Protein AF-0000000084648853 (afdb_homodimer)

Organism: NCBI:txid1178482

Solvent-accessible surface area (backbone atoms only — not comparable to full-atom values): 10939 Å² total; per-residue (Å²): 99,34,37,35,43,36,40,34,33,32,41,75,93,42,38,67,58,49,52,50,53,50,50,67,48,37,66,63,53,54,65,36,80,42,42,74,42,67,34,53,18,35,53,26,91,60,41,94,46,91,86,44,68,55,63,77,44,40,41,36,34,47,33,29,22,56,32,70,67,34,47,53,52,53,69,66,33,69,68,46,50,51,49,50,64,74,42,59,89,40,58,74,43,78,49,66,44,39,27,35,61,65,115,99,34,37,36,44,34,40,35,33,32,41,74,92,40,37,67,58,50,51,51,53,50,50,67,48,37,65,62,52,53,67,36,79,43,41,73,43,65,33,50,18,34,53,26,89,59,38,94,46,92,86,43,67,54,63,77,44,40,42,36,36,47,34,30,22,56,32,70,68,35,48,54,52,52,68,65,33,69,67,46,51,51,50,50,63,76,42,59,89,39,59,73,44,80,48,68,46,38,26,35,61,59,120

Secondary structure (DSSP, 8-state):
-EEEEEEEEE-GGGHHHHHHHHHHHHHHHHTSTTEEEEEEEEE-SS-SSTT-PPPTTEEEEEEEES-HHHHHHHHHSHHHHHHHHHTTTTEEEEEEEEEEE--/-EEEEEEEEE-GGGHHHHHHHHHHHHHHHHTSTTEEEEEEEEE-SS-SSTT-PPPTTEEEEEEEES-HHHHHHHHHSHHHHHHHHHTTTTEEEEEEEEEEE--

Sequence (206 aa):
MLCVVATLKIDPEHTDQVLKALQQVTPTVQDEPGCITYHPCVDSAQGLTADVLPRPNTITVFETWASEGALHRHLETAHMQEFHRQVEGVIVERDVRLLDPQAMLCVVATLKIDPEHTDQVLKALQQVTPTVQDEPGCITYHPCVDSAQGLTADVLPRPNTITVFETWASEGALHRHLETAHMQEFHRQVEGVIVERDVRLLDPQA

InterPro domains:
  IPR007138 Antibiotic biosynthesis monooxygenase domain [PF03992] (1-85)
  IPR007138 Antibiotic biosynthesis monooxygenase domain [PS51725] (2-103)
  IPR011008 Dimeric alpha-beta barrel [SSF54909] (1-95)
  IPR050744 AI-2 Signaling Cycle Isomerase LsrG [PTHR33336] (1-101)

pLDDT: mean 96.87, std 3.56, range [81.12, 98.94]

Foldseek 3Di:
DKKKKKKWAFAQVCLVVLVVLLVVCQVVLCPQPFWPDWDWDFDDCDDPDPVDGTDHRMIMITTDGNDPVSVVVSCPDPSNVVSCVSRPPGGPDMDMDIDDDPD/DKKKKKKWAFAQVCLVVLVVLLVVCQVVLCPQPFWPDWDWDFDDCDDPDPVDGTDHRMIMITTDGNDPVSVVVSCPDPSNVVSCVSRPPGGPDMDMDIDDDPD

Radius of gyration: 17.0 Å; Cα contacts (8 Å, |Δi|>4): 409; chains: 2; bounding box: 33×47×38 Å

Structure (mmCIF, N/CA/C/O backbone):
data_AF-0000000084648853-model_v1
#
loop_
_entity.id
_entity.type
_entity.pdbx_description
1 polymer 'ABM domain-containing protein'
#
loop_
_atom_site.group_PDB
_atom_site.id
_atom_site.type_symbol
_atom_site.label_atom_id
_atom_site.label_alt_id
_atom_site.label_comp_id
_atom_site.label_asym_id
_atom_site.label_entity_id
_atom_site.label_seq_id
_atom_site.pdbx_PDB_ins_code
_atom_site.Cartn_x
_atom_site.Cartn_y
_atom_site.Cartn_z
_atom_site.occupancy
_atom_site.B_iso_or_equiv
_atom_site.auth_seq_id
_atom_site.auth_comp_id
_atom_site.auth_asym_id
_atom_site.auth_atom_id
_atom_site.pdbx_PDB_model_num
ATOM 1 N N . MET A 1 1 ? 13.008 4.426 -7.621 1 94.56 1 MET A N 1
ATOM 2 C CA . MET A 1 1 ? 11.633 4.629 -7.172 1 94.56 1 MET A CA 1
ATOM 3 C C . MET A 1 1 ? 11.383 3.912 -5.848 1 94.56 1 MET A C 1
ATOM 5 O O . MET A 1 1 ? 11.969 2.855 -5.59 1 94.56 1 MET A O 1
ATOM 9 N N . LEU A 1 2 ? 10.57 4.527 -5.02 1 97.12 2 LEU A N 1
ATOM 10 C CA . LEU A 1 2 ? 10.234 4.02 -3.693 1 97.12 2 LEU A CA 1
ATOM 11 C C . LEU A 1 2 ? 8.727 4.047 -3.463 1 97.12 2 LEU A C 1
ATOM 13 O O . LEU A 1 2 ? 8.07 5.055 -3.736 1 97.12 2 LEU A O 1
ATOM 17 N N . CYS A 1 3 ? 8.156 2.857 -3.043 1 98.62 3 CYS A N 1
ATOM 18 C CA . CYS A 1 3 ? 6.75 2.82 -2.646 1 98.62 3 CYS A CA 1
ATOM 19 C C . CYS A 1 3 ? 6.605 3.025 -1.144 1 98.62 3 CYS A C 1
ATOM 21 O O . CYS A 1 3 ? 7.453 2.582 -0.366 1 98.62 3 CYS A O 1
ATOM 23 N N . VAL A 1 4 ? 5.551 3.727 -0.775 1 98.75 4 VAL A N 1
ATOM 24 C CA . VAL A 1 4 ? 5.277 3.973 0.637 1 98.75 4 VAL A CA 1
ATOM 25 C C . VAL A 1 4 ? 3.809 3.688 0.936 1 98.75 4 VAL A C 1
ATOM 27 O O . VAL A 1 4 ? 2.924 4.098 0.181 1 98.75 4 VAL A O 1
ATOM 30 N N . VAL A 1 5 ? 3.566 2.98 1.949 1 98.81 5 VAL A N 1
ATOM 31 C CA . VAL A 1 5 ? 2.229 2.805 2.506 1 98.81 5 VAL A CA 1
ATOM 32 C C . VAL A 1 5 ? 2.18 3.369 3.924 1 98.81 5 VAL A C 1
ATOM 34 O O . VAL A 1 5 ? 2.855 2.863 4.824 1 98.81 5 VAL A O 1
ATOM 37 N N . ALA A 1 6 ? 1.448 4.434 4.105 1 98.38 6 ALA A N 1
ATOM 38 C CA . ALA A 1 6 ? 1.218 4.996 5.434 1 98.38 6 ALA A CA 1
ATOM 39 C C . ALA A 1 6 ? -0.187 4.668 5.93 1 98.38 6 ALA A C 1
ATOM 41 O O . ALA A 1 6 ? -1.179 5.055 5.309 1 98.38 6 ALA A O 1
ATOM 42 N N . THR A 1 7 ? -0.291 3.955 6.984 1 98.5 7 THR A N 1
ATOM 43 C CA . THR A 1 7 ? -1.569 3.615 7.598 1 98.5 7 THR A CA 1
ATOM 44 C C . THR A 1 7 ? -1.775 4.402 8.891 1 98.5 7 THR A C 1
ATOM 46 O O . THR A 1 7 ? -0.949 4.332 9.805 1 98.5 7 THR A O 1
ATOM 49 N N . LEU A 1 8 ? -2.824 5.129 8.891 1 98.44 8 LEU A N 1
ATOM 50 C CA . LEU A 1 8 ? -3.16 5.988 10.023 1 98.44 8 LEU A CA 1
ATOM 51 C C . LEU A 1 8 ? -4.414 5.484 10.734 1 98.44 8 LEU A C 1
ATOM 53 O O . LEU A 1 8 ? -5.477 5.371 10.117 1 98.44 8 LEU A O 1
ATOM 57 N N . LYS A 1 9 ? -4.312 5.176 11.984 1 98.62 9 LYS A N 1
ATOM 58 C CA . LYS A 1 9 ? -5.473 4.941 12.836 1 98.62 9 LYS A CA 1
ATOM 59 C C . LYS A 1 9 ? -5.863 6.211 13.594 1 98.62 9 LYS A C 1
ATOM 61 O O . LYS A 1 9 ? -5.016 6.855 14.211 1 98.62 9 LYS A O 1
ATOM 66 N N . ILE A 1 10 ? -7.082 6.48 13.555 1 98.75 10 ILE A N 1
ATOM 67 C CA . ILE A 1 10 ? -7.527 7.805 13.977 1 98.75 10 ILE A CA 1
ATOM 68 C C . ILE A 1 10 ? -8.586 7.668 15.07 1 98.75 10 ILE A C 1
ATOM 70 O O . ILE A 1 10 ? -9.391 6.738 15.055 1 98.75 10 ILE A O 1
ATOM 74 N N . ASP A 1 11 ? -8.578 8.57 16.062 1 98.31 11 ASP A N 1
ATOM 75 C CA . ASP A 1 11 ? -9.703 8.695 16.984 1 98.31 11 ASP A CA 1
ATOM 76 C C . ASP A 1 11 ? -11.023 8.812 16.219 1 98.31 11 ASP A C 1
ATOM 78 O O . ASP A 1 11 ? -11.172 9.672 15.352 1 98.31 11 ASP A O 1
ATOM 82 N N . PRO A 1 12 ? -11.945 7.945 16.578 1 98 12 PRO A N 1
ATOM 83 C CA . PRO A 1 12 ? -13.172 7.852 15.781 1 98 12 PRO A CA 1
ATOM 84 C C . PRO A 1 12 ? -13.875 9.195 15.633 1 98 12 PRO A C 1
ATOM 86 O O . PRO A 1 12 ? -14.477 9.461 14.586 1 98 12 PRO A O 1
ATOM 89 N N . GLU A 1 13 ? -13.75 10.055 16.516 1 98.06 13 GLU A N 1
ATOM 90 C CA . GLU A 1 13 ? -14.445 11.336 16.484 1 98.06 13 GLU A CA 1
ATOM 91 C C . GLU A 1 13 ? -13.789 12.297 15.492 1 98.06 13 GLU A C 1
ATOM 93 O O . GLU A 1 13 ? -14.359 13.344 15.156 1 98.06 13 GLU A O 1
ATOM 98 N N . HIS A 1 14 ? -12.648 11.906 14.961 1 98.25 14 HIS A N 1
ATOM 99 C CA . HIS A 1 14 ? -11.875 12.891 14.211 1 98.25 14 HIS A CA 1
ATOM 100 C C . HIS A 1 14 ? -11.484 12.352 12.844 1 98.25 14 HIS A C 1
ATOM 102 O O . HIS A 1 14 ? -10.633 12.93 12.156 1 98.25 14 HIS A O 1
ATOM 108 N N . THR A 1 15 ? -12.031 11.273 12.422 1 98.12 15 THR A N 1
ATOM 109 C CA . THR A 1 15 ? -11.664 10.656 11.148 1 98.12 15 THR A CA 1
ATOM 110 C C . THR A 1 15 ? -11.914 11.609 9.984 1 98.12 15 THR A C 1
ATOM 112 O O . THR A 1 15 ? -11.062 11.773 9.117 1 98.12 15 THR A O 1
ATOM 115 N N . ASP A 1 16 ? -13.07 12.273 10.016 1 97.5 16 ASP A N 1
ATOM 116 C CA . ASP A 1 16 ? -13.398 13.219 8.945 1 97.5 16 ASP A CA 1
ATOM 117 C C . ASP A 1 16 ? -12.406 14.375 8.914 1 97.5 16 ASP A C 1
ATOM 119 O O . ASP A 1 16 ? -12.047 14.859 7.836 1 97.5 16 ASP A O 1
ATOM 123 N N . GLN A 1 17 ? -12.055 14.812 10.07 1 98 17 GLN A N 1
ATOM 124 C CA . GLN A 1 17 ? -11.078 15.898 10.164 1 98 17 GLN A CA 1
ATOM 125 C C . GLN A 1 17 ? -9.773 15.523 9.477 1 98 17 GLN A C 1
ATOM 127 O O . GLN A 1 17 ? -9.234 16.297 8.695 1 98 17 GLN A O 1
ATOM 132 N N . VAL A 1 18 ? -9.289 14.367 9.766 1 98.69 18 VAL A N 1
ATOM 133 C CA . VAL A 1 18 ? -8.008 13.922 9.219 1 98.69 18 VAL A CA 1
ATOM 134 C C . VAL A 1 18 ? -8.125 13.734 7.711 1 98.69 18 VAL A C 1
ATOM 136 O O . VAL A 1 18 ? -7.242 14.148 6.957 1 98.69 18 VAL A O 1
ATOM 139 N N . LEU A 1 19 ? -9.227 13.117 7.27 1 98.5 19 LEU A N 1
ATOM 140 C CA . LEU A 1 19 ? -9.422 12.906 5.84 1 98.5 19 LEU A CA 1
ATOM 141 C C . LEU A 1 19 ? -9.469 14.234 5.094 1 98.5 19 LEU A C 1
ATOM 143 O O . LEU A 1 19 ? -8.828 14.391 4.051 1 98.5 19 LEU A O 1
ATOM 147 N N . LYS A 1 20 ? -10.172 15.211 5.625 1 98.25 20 LYS A N 1
ATOM 148 C CA . LYS A 1 20 ? -10.273 16.531 5 1 98.25 20 LYS A CA 1
ATOM 149 C C . LYS A 1 20 ? -8.906 17.203 4.941 1 98.25 20 LYS A C 1
ATOM 151 O O . LYS A 1 20 ? -8.57 17.844 3.939 1 98.25 20 LYS A O 1
ATOM 156 N N . ALA A 1 21 ? -8.172 17.109 6.008 1 98.62 21 ALA A N 1
ATOM 157 C CA . ALA A 1 21 ? -6.832 17.688 6.031 1 98.62 21 ALA A CA 1
ATOM 158 C C . ALA A 1 21 ? -5.941 17.062 4.965 1 98.62 21 ALA A C 1
ATOM 160 O O . ALA A 1 21 ? -5.191 17.766 4.281 1 98.62 21 ALA A O 1
ATOM 161 N N . LEU A 1 22 ? -6.016 15.758 4.82 1 98.69 22 LEU A N 1
ATOM 162 C CA . LEU A 1 22 ? -5.25 15.055 3.797 1 98.69 22 LEU A CA 1
ATOM 163 C C . LEU A 1 22 ? -5.676 15.5 2.402 1 98.69 22 LEU A C 1
ATOM 165 O O . LEU A 1 22 ? -4.828 15.75 1.539 1 98.69 22 LEU A O 1
ATOM 169 N N . GLN A 1 23 ? -7.004 15.578 2.207 1 98.31 23 GLN A N 1
ATOM 170 C CA . GLN A 1 23 ? -7.52 16.016 0.914 1 98.31 23 GLN A CA 1
ATOM 171 C C . GLN A 1 23 ? -7.027 17.422 0.573 1 98.31 23 GLN A C 1
ATOM 173 O O . GLN A 1 23 ? -6.711 17.719 -0.583 1 98.31 23 GLN A O 1
ATOM 178 N N . GLN A 1 24 ? -6.945 18.25 1.531 1 98.12 24 GLN A N 1
ATOM 179 C CA . GLN A 1 24 ? -6.531 19.641 1.336 1 98.12 24 GLN A CA 1
ATOM 180 C C . GLN A 1 24 ? -5.062 19.719 0.926 1 98.12 24 GLN A C 1
ATOM 182 O O . GLN A 1 24 ? -4.695 20.531 0.079 1 98.12 24 GLN A O 1
ATOM 187 N N . VAL A 1 25 ? -4.211 18.922 1.454 1 98.56 25 VAL A N 1
ATOM 188 C CA . VAL A 1 25 ? -2.773 19.047 1.228 1 98.56 25 VAL A CA 1
ATOM 189 C C . VAL A 1 25 ? -2.375 18.25 -0.014 1 98.56 25 VAL A C 1
ATOM 191 O O . VAL A 1 25 ? -1.31 18.484 -0.591 1 98.56 25 VAL A O 1
ATOM 194 N N . THR A 1 26 ? -3.152 17.328 -0.494 1 98.69 26 THR A N 1
ATOM 195 C CA . THR A 1 26 ? -2.828 16.344 -1.52 1 98.69 26 THR A CA 1
ATOM 196 C C . THR A 1 26 ? -2.402 17.031 -2.814 1 98.69 26 THR A C 1
ATOM 198 O O . THR A 1 26 ? -1.365 16.688 -3.389 1 98.69 26 THR A O 1
ATOM 201 N N . PRO A 1 27 ? -3.141 18.125 -3.289 1 98.62 27 PRO A N 1
ATOM 202 C CA . PRO A 1 27 ? -2.682 18.734 -4.539 1 98.62 27 PRO A CA 1
ATOM 203 C C . PRO A 1 27 ? -1.276 19.328 -4.422 1 98.62 27 PRO A C 1
ATOM 205 O O . PRO A 1 27 ? -0.488 19.234 -5.367 1 98.62 27 PRO A O 1
ATOM 208 N N . THR A 1 28 ? -0.986 19.891 -3.355 1 98.81 28 THR A N 1
ATOM 209 C CA . THR A 1 28 ? 0.337 20.469 -3.133 1 98.81 28 THR A CA 1
ATOM 210 C C . THR A 1 28 ? 1.401 19.375 -3.111 1 98.81 28 THR A C 1
ATOM 212 O O . THR A 1 28 ? 2.473 19.531 -3.701 1 98.81 28 THR A O 1
ATOM 215 N N . VAL A 1 29 ? 1.15 18.234 -2.426 1 98.81 29 VAL A N 1
ATOM 216 C CA . VAL A 1 29 ? 2.078 17.125 -2.34 1 98.81 29 VAL A CA 1
ATOM 217 C C . VAL A 1 29 ? 2.303 16.531 -3.729 1 98.81 29 VAL A C 1
ATOM 219 O O . VAL A 1 29 ? 3.439 16.25 -4.117 1 98.81 29 VAL A O 1
ATOM 222 N N . GLN A 1 30 ? 1.22 16.344 -4.508 1 98.62 30 GLN A N 1
ATOM 223 C CA . GLN A 1 30 ? 1.304 15.734 -5.828 1 98.62 30 GLN A CA 1
ATOM 224 C C . GLN A 1 30 ? 2.129 16.594 -6.781 1 98.62 30 GLN A C 1
ATOM 226 O O . GLN A 1 30 ? 2.699 16.094 -7.75 1 98.62 30 GLN A O 1
ATOM 231 N N . ASP A 1 31 ? 2.285 17.891 -6.422 1 98.62 31 ASP A N 1
ATOM 232 C CA . ASP A 1 31 ? 3.037 18.812 -7.27 1 98.62 31 ASP A CA 1
ATOM 233 C C . ASP A 1 31 ? 4.504 18.859 -6.852 1 98.62 31 ASP A C 1
ATOM 235 O O . ASP A 1 31 ? 5.324 19.484 -7.527 1 98.62 31 ASP A O 1
ATOM 239 N N . GLU A 1 32 ? 4.848 18.234 -5.793 1 98.81 32 GLU A N 1
ATOM 240 C CA . GLU A 1 32 ? 6.23 18.25 -5.316 1 98.81 32 GLU A CA 1
ATOM 241 C C . GLU A 1 32 ? 7.16 17.531 -6.297 1 98.81 32 GLU A C 1
ATOM 243 O O . GLU A 1 32 ? 6.801 16.5 -6.859 1 98.81 32 GLU A O 1
ATOM 248 N N . PRO A 1 33 ? 8.359 18.109 -6.422 1 98.56 33 PRO A N 1
ATOM 249 C CA . PRO A 1 33 ? 9.344 17.375 -7.219 1 98.56 33 PRO A CA 1
ATOM 250 C C . PRO A 1 33 ? 9.609 15.969 -6.676 1 98.56 33 PRO A C 1
ATOM 252 O O . PRO A 1 33 ? 9.891 15.805 -5.484 1 98.56 33 PRO A O 1
ATOM 255 N N . GLY A 1 34 ? 9.438 14.984 -7.527 1 98.75 34 GLY A N 1
ATOM 256 C CA . GLY A 1 34 ? 9.758 13.617 -7.164 1 98.75 34 GLY A CA 1
ATOM 257 C C . GLY A 1 34 ? 8.555 12.82 -6.703 1 98.75 34 GLY A C 1
ATOM 258 O O . GLY A 1 34 ? 8.641 11.602 -6.52 1 98.75 34 GLY A O 1
ATOM 259 N N . CYS A 1 35 ? 7.406 13.477 -6.484 1 98.81 35 CYS A N 1
ATOM 260 C CA . CYS A 1 35 ? 6.191 12.734 -6.164 1 98.81 35 CYS A CA 1
ATOM 261 C C . CYS A 1 35 ? 5.602 12.086 -7.414 1 98.81 35 CYS A C 1
ATOM 263 O O . CYS A 1 35 ? 5.285 12.781 -8.383 1 98.81 35 CYS A O 1
ATOM 265 N N . ILE A 1 36 ? 5.453 10.82 -7.406 1 98.62 36 ILE A N 1
ATOM 266 C CA . ILE A 1 36 ? 4.871 10.102 -8.539 1 98.62 36 ILE A CA 1
ATOM 267 C C . ILE A 1 36 ? 3.396 9.812 -8.258 1 98.62 36 ILE A C 1
ATOM 269 O O . ILE A 1 36 ? 2.541 10.031 -9.117 1 98.62 36 ILE A O 1
ATOM 273 N N . THR A 1 37 ? 3.137 9.32 -7.078 1 98.56 37 THR A N 1
ATOM 274 C CA . THR A 1 37 ? 1.751 9.156 -6.648 1 98.56 37 THR A CA 1
ATOM 275 C C . THR A 1 37 ? 1.601 9.5 -5.168 1 98.56 37 THR A C 1
ATOM 277 O O . THR A 1 37 ? 2.529 9.297 -4.383 1 98.56 37 THR A O 1
ATOM 280 N N . TYR A 1 38 ? 0.465 10.023 -4.793 1 98.81 38 TYR A N 1
ATOM 281 C CA . TYR A 1 38 ? 0.04 10.336 -3.432 1 98.81 38 TYR A CA 1
ATOM 282 C C . TYR A 1 38 ? -1.479 10.297 -3.312 1 98.81 38 TYR A C 1
ATOM 284 O O . TYR A 1 38 ? -2.166 11.234 -3.723 1 98.81 38 TYR A O 1
ATOM 292 N N . HIS A 1 39 ? -1.981 9.219 -2.758 1 98.75 39 HIS A N 1
ATOM 293 C CA . HIS A 1 39 ? -3.424 9.016 -2.693 1 98.75 39 HIS A CA 1
ATOM 294 C C . HIS A 1 39 ? -3.869 8.664 -1.279 1 98.75 39 HIS A C 1
ATOM 296 O O . HIS A 1 39 ? -3.686 7.523 -0.834 1 98.75 39 HIS A O 1
ATOM 302 N N . PRO A 1 40 ? -4.426 9.625 -0.545 1 98.88 40 PRO A N 1
ATOM 303 C CA . PRO A 1 40 ? -5.188 9.18 0.625 1 98.88 40 PRO A CA 1
ATOM 304 C C . PRO A 1 40 ? -6.367 8.281 0.257 1 98.88 40 PRO A C 1
ATOM 306 O O . PRO A 1 40 ? -7.113 8.586 -0.675 1 98.88 40 PRO A O 1
ATOM 309 N N . CYS A 1 41 ? -6.453 7.148 0.973 1 98.81 41 CYS A N 1
ATOM 310 C CA . CYS A 1 41 ? -7.48 6.164 0.651 1 98.81 41 CYS A CA 1
ATOM 311 C C . CYS A 1 41 ? -8.219 5.715 1.907 1 98.81 41 CYS A C 1
ATOM 313 O O . CYS A 1 41 ? -7.656 5.742 3.004 1 98.81 41 CYS A O 1
ATOM 315 N N . VAL A 1 42 ? -9.406 5.348 1.721 1 98.19 42 VAL A N 1
ATOM 316 C CA . VAL A 1 42 ? -10.133 4.59 2.734 1 98.19 42 VAL A CA 1
ATOM 317 C C . VAL A 1 42 ? -10.359 3.16 2.242 1 98.19 42 VAL A C 1
ATOM 319 O O . VAL A 1 42 ? -10.273 2.887 1.044 1 98.19 42 VAL A O 1
ATOM 322 N N . ASP A 1 43 ? -10.555 2.258 3.188 1 97.81 43 ASP A N 1
ATOM 323 C CA . ASP A 1 43 ? -10.875 0.889 2.793 1 97.81 43 ASP A CA 1
ATOM 324 C C . ASP A 1 43 ? -12.164 0.837 1.982 1 97.81 43 ASP A C 1
ATOM 326 O O . ASP A 1 43 ? -13.156 1.483 2.338 1 97.81 43 ASP A O 1
ATOM 330 N N . SER A 1 44 ? -12.07 0.139 0.86 1 95.75 44 SER A N 1
ATOM 331 C CA . SER A 1 44 ? -13.305 -0.072 0.109 1 95.75 44 SER A CA 1
ATOM 332 C C . SER A 1 44 ? -14.359 -0.754 0.967 1 95.75 44 SER A C 1
ATOM 334 O O . SER A 1 44 ? -14.039 -1.558 1.844 1 95.75 44 SER A O 1
ATOM 336 N N . ALA A 1 45 ? -15.609 -0.429 0.643 1 91.06 45 ALA A N 1
ATOM 337 C CA . ALA A 1 45 ? -16.719 -0.988 1.413 1 91.06 45 ALA A CA 1
ATOM 338 C C . ALA A 1 45 ? -16.734 -2.512 1.335 1 91.06 45 ALA A C 1
ATOM 340 O O . ALA A 1 45 ? -17.156 -3.186 2.275 1 91.06 45 ALA A O 1
ATOM 341 N N . GLN A 1 46 ? -16.25 -2.996 0.215 1 84.69 46 GLN A N 1
ATOM 342 C CA . GLN A 1 46 ? -16.172 -4.441 0.02 1 84.69 46 GLN A CA 1
ATOM 343 C C . GLN A 1 46 ? -14.719 -4.898 -0.134 1 84.69 46 GLN A C 1
ATOM 345 O O . GLN A 1 46 ? -13.906 -4.207 -0.752 1 84.69 46 GLN A O 1
ATOM 350 N N . GLY A 1 47 ? -14.312 -5.926 0.542 1 83.44 47 GLY A N 1
ATOM 351 C CA . GLY A 1 47 ? -13.039 -6.59 0.325 1 83.44 47 GLY A CA 1
ATOM 352 C C . GLY A 1 47 ? -13.094 -7.668 -0.741 1 83.44 47 GLY A C 1
ATOM 353 O O . GLY A 1 47 ? -14.094 -7.789 -1.453 1 83.44 47 GLY A O 1
ATOM 354 N N . LEU A 1 48 ? -12.023 -8.383 -0.993 1 85.88 48 LEU A N 1
ATOM 355 C CA . LEU A 1 48 ? -11.977 -9.438 -1.995 1 85.88 48 LEU A CA 1
ATOM 356 C C . LEU A 1 48 ? -12.852 -10.617 -1.574 1 85.88 48 LEU A C 1
ATOM 358 O O . LEU A 1 48 ? -13.375 -11.344 -2.424 1 85.88 48 LEU A O 1
ATOM 362 N N . THR A 1 49 ? -12.859 -10.773 -0.234 1 86.69 49 THR A N 1
ATOM 363 C CA . THR A 1 49 ? -13.68 -11.844 0.321 1 86.69 49 THR A CA 1
ATOM 364 C C . THR A 1 49 ? -14.57 -11.32 1.442 1 86.69 49 THR A C 1
ATOM 366 O O . THR A 1 49 ? -14.344 -10.219 1.956 1 86.69 49 THR A O 1
ATOM 369 N N . ALA A 1 50 ? -15.555 -12.117 1.794 1 85.31 50 ALA A N 1
ATOM 370 C CA . ALA A 1 50 ? -16.562 -11.695 2.76 1 85.31 50 ALA A CA 1
ATOM 371 C C . ALA A 1 50 ? -15.961 -11.516 4.148 1 85.31 50 ALA A C 1
ATOM 373 O O . ALA A 1 50 ? -16.5 -10.789 4.98 1 85.31 50 ALA A O 1
ATOM 374 N N . ASP A 1 51 ? -14.898 -12.102 4.43 1 87.75 51 ASP A N 1
ATOM 375 C CA . ASP A 1 51 ? -14.32 -12.102 5.77 1 87.75 51 ASP A CA 1
ATOM 376 C C . ASP A 1 51 ? -13.344 -10.938 5.941 1 87.75 51 ASP A C 1
ATOM 378 O O . ASP A 1 51 ? -12.867 -10.68 7.047 1 87.75 51 ASP A O 1
ATOM 382 N N . VAL A 1 52 ? -13.078 -10.258 4.883 1 90.06 52 VAL A N 1
ATOM 383 C CA . VAL A 1 52 ? -12.234 -9.062 4.953 1 90.06 52 VAL A CA 1
ATOM 384 C C . VAL A 1 52 ? -13.117 -7.816 5.027 1 90.06 52 VAL A C 1
ATOM 386 O O . VAL A 1 52 ? -13.695 -7.398 4.02 1 90.06 52 VAL A O 1
ATOM 389 N N . LEU A 1 53 ? -13.18 -7.262 6.141 1 93.06 53 LEU A N 1
ATOM 390 C CA . LEU A 1 53 ? -14 -6.082 6.375 1 93.06 53 LEU A CA 1
ATOM 391 C C . LEU A 1 53 ? -13.148 -4.816 6.379 1 93.06 53 LEU A C 1
ATOM 393 O O . LEU A 1 53 ? -11.977 -4.855 6.742 1 93.06 53 LEU A O 1
ATOM 397 N N . PRO A 1 54 ? -13.758 -3.709 6.012 1 96.25 54 PRO A N 1
ATOM 398 C CA . PRO A 1 54 ? -13.023 -2.447 6.105 1 96.25 54 PRO A CA 1
ATOM 399 C C . PRO A 1 54 ? -12.555 -2.146 7.527 1 96.25 54 PRO A C 1
ATOM 401 O O . PRO A 1 54 ? -13.25 -2.465 8.492 1 96.25 54 PRO A O 1
ATOM 404 N N . ARG A 1 55 ? -11.406 -1.643 7.637 1 97 55 ARG A N 1
ATOM 405 C CA . ARG A 1 55 ? -10.898 -1.225 8.938 1 97 55 ARG A CA 1
ATOM 406 C C . ARG A 1 55 ? -11.555 0.074 9.391 1 97 55 ARG A C 1
ATOM 408 O O . ARG A 1 55 ? -11.594 1.051 8.641 1 97 55 ARG A O 1
ATOM 415 N N . PRO A 1 56 ? -11.977 0.113 10.594 1 96.31 56 PRO A N 1
ATOM 416 C CA . PRO A 1 56 ? -12.617 1.34 11.078 1 96.31 56 PRO A CA 1
ATOM 417 C C . PRO A 1 56 ? -11.609 2.457 11.359 1 96.31 56 PRO A C 1
ATOM 419 O O . PRO A 1 56 ? -10.5 2.191 11.82 1 96.31 56 PRO A O 1
ATOM 422 N N . ASN A 1 57 ? -11.969 3.672 11.117 1 98.19 57 ASN A N 1
ATOM 423 C CA . ASN A 1 57 ? -11.219 4.875 11.453 1 98.19 57 ASN A CA 1
ATOM 424 C C . ASN A 1 57 ? -9.766 4.777 10.984 1 98.19 57 ASN A C 1
ATOM 426 O O . ASN A 1 57 ? -8.844 5.141 11.727 1 98.19 57 ASN A O 1
ATOM 430 N N . THR A 1 58 ? -9.602 4.227 9.812 1 98.56 58 THR A N 1
ATOM 431 C CA . THR A 1 58 ? -8.281 4.02 9.242 1 98.56 58 THR A CA 1
ATOM 432 C C . THR A 1 58 ? -8.164 4.691 7.879 1 98.56 58 THR A C 1
ATOM 434 O O . THR A 1 58 ? -9.07 4.578 7.047 1 98.56 58 THR A O 1
ATOM 437 N N . ILE A 1 59 ? -7.16 5.473 7.66 1 98.81 59 ILE A N 1
ATOM 438 C CA . ILE A 1 59 ? -6.801 6.035 6.363 1 98.81 59 ILE A CA 1
ATOM 439 C C . ILE A 1 59 ? -5.438 5.508 5.93 1 98.81 59 ILE A C 1
ATOM 441 O O . ILE A 1 59 ? -4.512 5.426 6.742 1 98.81 59 ILE A O 1
ATOM 445 N N . THR A 1 60 ? -5.348 5.098 4.738 1 98.88 60 THR A N 1
ATOM 446 C CA . THR A 1 60 ? -4.09 4.648 4.152 1 98.88 60 THR A CA 1
ATOM 447 C C . THR A 1 60 ? -3.641 5.598 3.045 1 98.88 60 THR A C 1
ATOM 449 O O . THR A 1 60 ? -4.398 5.875 2.113 1 98.88 60 THR A O 1
ATOM 452 N N . VAL A 1 61 ? -2.498 6.109 3.156 1 98.94 61 VAL A N 1
ATOM 453 C CA . VAL A 1 61 ? -1.938 6.914 2.078 1 98.94 61 VAL A CA 1
ATOM 454 C C . VAL A 1 61 ? -1.052 6.047 1.189 1 98.94 61 VAL A C 1
ATOM 456 O O . VAL A 1 61 ? -0.096 5.43 1.667 1 98.94 61 VAL A O 1
ATOM 459 N N . PHE A 1 62 ? -1.382 5.934 -0.027 1 98.88 62 PHE A N 1
ATOM 460 C CA . PHE A 1 62 ? -0.752 5.148 -1.08 1 98.88 62 PHE A CA 1
ATOM 461 C C . PHE A 1 62 ? 0.191 6.012 -1.91 1 98.88 62 PHE A C 1
ATOM 463 O O . PHE A 1 62 ? -0.254 6.863 -2.68 1 98.88 62 PHE A O 1
ATOM 470 N N . GLU A 1 63 ? 1.578 5.809 -1.752 1 98.88 63 GLU A N 1
ATOM 471 C CA . GLU A 1 63 ? 2.516 6.789 -2.293 1 98.88 63 GLU A CA 1
ATOM 472 C C . GLU A 1 63 ? 3.604 6.113 -3.121 1 98.88 63 GLU A C 1
ATOM 474 O O . GLU A 1 63 ? 3.992 4.977 -2.838 1 98.88 63 GLU A O 1
ATOM 479 N N . THR A 1 64 ? 4.102 6.867 -4.094 1 98.81 64 THR A N 1
ATOM 480 C CA . THR A 1 64 ? 5.344 6.535 -4.785 1 98.81 64 THR A CA 1
ATOM 481 C C . THR A 1 64 ? 6.207 7.781 -4.965 1 98.81 64 THR A C 1
ATOM 483 O O . THR A 1 64 ? 5.703 8.852 -5.312 1 98.81 64 THR A O 1
ATOM 486 N N . TRP A 1 65 ? 7.457 7.617 -4.738 1 98.5 65 TRP A N 1
ATOM 487 C CA . TRP A 1 65 ? 8.43 8.703 -4.828 1 98.5 65 TRP A CA 1
ATOM 488 C C . TRP A 1 65 ? 9.594 8.312 -5.738 1 98.5 65 TRP A C 1
ATOM 490 O O . TRP A 1 65 ? 10.016 7.152 -5.754 1 98.5 65 TRP A O 1
ATOM 500 N N . ALA A 1 66 ? 10.148 9.297 -6.363 1 98.5 66 ALA A N 1
ATOM 501 C CA . ALA A 1 66 ? 11.219 9.062 -7.324 1 98.5 66 ALA A CA 1
ATOM 502 C C . ALA A 1 66 ? 12.484 8.578 -6.625 1 98.5 66 ALA A C 1
ATOM 504 O O . ALA A 1 66 ? 13.336 7.934 -7.246 1 98.5 66 ALA A O 1
ATOM 505 N N . SER A 1 67 ? 12.656 8.969 -5.344 1 96.69 67 SER A N 1
ATOM 506 C CA . SER A 1 67 ? 13.836 8.602 -4.566 1 96.69 67 SER A CA 1
ATOM 507 C C . SER A 1 67 ? 13.586 8.766 -3.07 1 96.69 67 SER A C 1
ATOM 509 O O . SER A 1 67 ? 12.617 9.414 -2.668 1 96.69 67 SER A O 1
ATOM 511 N N . GLU A 1 68 ? 14.469 8.148 -2.355 1 95.12 68 GLU A N 1
ATOM 512 C CA . GLU A 1 68 ? 14.422 8.375 -0.913 1 95.12 68 GLU A CA 1
ATOM 513 C C . GLU A 1 68 ? 14.617 9.844 -0.572 1 95.12 68 GLU A C 1
ATOM 515 O O . GLU A 1 68 ? 14.008 10.359 0.365 1 95.12 68 GLU A O 1
ATOM 520 N N . GLY A 1 69 ? 15.57 10.461 -1.294 1 96.44 69 GLY A N 1
ATOM 521 C CA . GLY A 1 69 ? 15.781 11.883 -1.09 1 96.44 69 GLY A CA 1
ATOM 522 C C . GLY A 1 69 ? 14.531 12.711 -1.307 1 96.44 69 GLY A C 1
ATOM 523 O O . GLY A 1 69 ? 14.258 13.641 -0.547 1 96.44 69 GLY A O 1
ATOM 524 N N . ALA A 1 70 ? 13.734 12.398 -2.338 1 98.19 70 ALA A N 1
ATOM 525 C CA . ALA A 1 70 ? 12.477 13.094 -2.604 1 98.19 70 ALA A CA 1
ATOM 526 C C . ALA A 1 70 ? 11.5 12.922 -1.447 1 98.19 70 ALA A C 1
ATOM 528 O O . ALA A 1 70 ? 10.828 13.875 -1.047 1 98.19 70 ALA A O 1
ATOM 529 N N . LEU A 1 71 ? 11.383 11.719 -0.938 1 97.94 71 LEU A N 1
ATOM 530 C CA . LEU A 1 71 ? 10.523 11.461 0.208 1 97.94 71 LEU A CA 1
ATOM 531 C C . LEU A 1 71 ? 10.945 12.297 1.411 1 97.94 71 LEU A C 1
ATOM 533 O O . LEU A 1 71 ? 10.109 12.906 2.08 1 97.94 71 LEU A O 1
ATOM 537 N N . HIS A 1 72 ? 12.234 12.352 1.728 1 96.81 72 HIS A N 1
ATOM 538 C CA . HIS A 1 72 ? 12.727 13.109 2.869 1 96.81 72 HIS A CA 1
ATOM 539 C C . HIS A 1 72 ? 12.406 14.594 2.715 1 96.81 72 HIS A C 1
ATOM 541 O O . HIS A 1 72 ? 12 15.25 3.676 1 96.81 72 HIS A O 1
ATOM 547 N N . ARG A 1 73 ? 12.617 15.125 1.525 1 98.19 73 ARG A N 1
ATOM 548 C CA . ARG A 1 73 ? 12.258 16.516 1.275 1 98.19 73 ARG A CA 1
ATOM 549 C C . ARG A 1 73 ? 10.773 16.75 1.518 1 98.19 73 ARG A C 1
ATOM 551 O O . ARG A 1 73 ? 10.383 17.75 2.121 1 98.19 73 ARG A O 1
ATOM 558 N N . HIS A 1 74 ? 9.938 15.844 1.043 1 98.56 74 HIS A N 1
ATOM 559 C CA . HIS A 1 74 ? 8.5 15.898 1.253 1 98.56 74 HIS A CA 1
ATOM 560 C C . HIS A 1 74 ? 8.164 16.031 2.734 1 98.56 74 HIS A C 1
ATOM 562 O O . HIS A 1 74 ? 7.34 16.859 3.121 1 98.56 74 HIS A O 1
ATOM 568 N N . LEU A 1 75 ? 8.812 15.25 3.574 1 97.44 75 LEU A N 1
ATOM 569 C CA . LEU A 1 75 ? 8.508 15.18 5 1 97.44 75 LEU A CA 1
ATOM 570 C C . LEU A 1 75 ? 8.891 16.469 5.703 1 97.44 75 LEU A C 1
ATOM 572 O O . LEU A 1 75 ? 8.359 16.797 6.766 1 97.44 75 LEU A O 1
ATOM 576 N N . GLU A 1 76 ? 9.742 17.25 5.059 1 97.56 76 GLU A N 1
ATOM 577 C CA . GLU A 1 76 ? 10.281 18.438 5.703 1 97.56 76 GLU A CA 1
ATOM 578 C C . GLU A 1 76 ? 9.609 19.719 5.184 1 97.56 76 GLU A C 1
ATOM 580 O O . GLU A 1 76 ? 9.93 20.812 5.625 1 97.56 76 GLU A O 1
ATOM 585 N N . THR A 1 77 ? 8.742 19.578 4.277 1 98.56 77 THR A N 1
ATOM 586 C CA . THR A 1 77 ? 8.109 20.766 3.68 1 98.56 77 THR A CA 1
ATOM 587 C C . THR A 1 77 ? 7.242 21.484 4.703 1 98.56 77 THR A C 1
ATOM 589 O O . THR A 1 77 ? 6.789 20.891 5.68 1 98.56 77 THR A O 1
ATOM 592 N N . ALA A 1 78 ? 6.93 22.766 4.441 1 98.56 78 ALA A N 1
ATOM 593 C CA . ALA A 1 78 ? 6.086 23.594 5.305 1 98.56 78 ALA A CA 1
ATOM 594 C C . ALA A 1 78 ? 4.652 23.078 5.32 1 98.56 78 ALA A C 1
ATOM 596 O O . ALA A 1 78 ? 3.984 23.094 6.359 1 98.56 78 ALA A O 1
ATOM 597 N N . HIS A 1 79 ? 4.168 22.625 4.188 1 98.69 79 HIS A N 1
ATOM 598 C CA . HIS A 1 79 ? 2.785 22.172 4.148 1 98.69 79 HIS A CA 1
ATOM 599 C C . HIS A 1 79 ? 2.611 20.859 4.922 1 98.69 79 HIS A C 1
ATOM 601 O O . HIS A 1 79 ? 1.556 20.625 5.512 1 98.69 79 HIS A O 1
ATOM 607 N N . MET A 1 80 ? 3.633 20 4.949 1 98.44 80 MET A N 1
ATOM 608 C CA . MET A 1 80 ? 3.531 18.812 5.77 1 98.44 80 MET A CA 1
ATOM 609 C C . MET A 1 80 ? 3.588 19.156 7.254 1 98.44 80 MET A C 1
ATOM 611 O O . MET A 1 80 ? 2.904 18.531 8.07 1 98.44 80 MET A O 1
ATOM 615 N N . GLN A 1 81 ? 4.398 20.125 7.637 1 97.94 8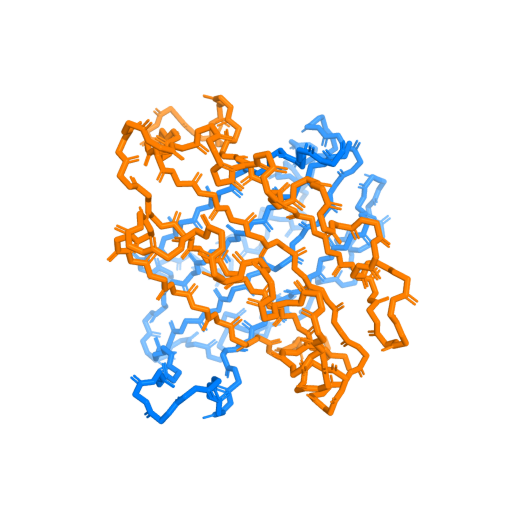1 GLN A N 1
ATOM 616 C CA . GLN A 1 81 ? 4.414 20.594 9.023 1 97.94 81 GLN A CA 1
ATOM 617 C C . GLN A 1 81 ? 3.049 21.125 9.438 1 97.94 81 GLN A C 1
ATOM 619 O O . GLN A 1 81 ? 2.572 20.844 10.539 1 97.94 81 GLN A O 1
ATOM 624 N N . GLU A 1 82 ? 2.451 21.875 8.586 1 97.88 82 GLU A N 1
ATOM 625 C CA . GLU A 1 82 ? 1.113 22.406 8.852 1 97.88 82 GLU A CA 1
ATOM 626 C C . GLU A 1 82 ? 0.097 21.266 8.984 1 97.88 82 GLU A C 1
ATOM 628 O O . GLU A 1 82 ? -0.745 21.281 9.883 1 97.88 82 GLU A O 1
ATOM 633 N N . PHE A 1 83 ? 0.146 20.281 8.094 1 98.25 83 PHE A N 1
ATOM 634 C CA . PHE A 1 83 ? -0.713 19.109 8.172 1 98.25 83 PHE A CA 1
ATOM 635 C C . PHE A 1 83 ? -0.582 18.438 9.531 1 98.25 83 PHE A C 1
ATOM 637 O O . PHE A 1 83 ? -1.585 18.141 10.188 1 98.25 83 PHE A O 1
ATOM 644 N N . HIS A 1 84 ? 0.66 18.203 9.922 1 97.31 84 HIS A N 1
ATOM 645 C CA . HIS A 1 84 ? 0.906 17.531 11.188 1 97.31 84 HIS A CA 1
ATOM 646 C C . HIS A 1 84 ? 0.324 18.312 12.359 1 97.31 84 HIS A C 1
ATOM 648 O O . HIS A 1 84 ? -0.211 17.734 13.305 1 97.31 84 HIS A O 1
ATOM 654 N N . ARG A 1 85 ? 0.415 19.609 12.336 1 97.06 85 ARG A N 1
ATOM 655 C CA . ARG A 1 85 ? -0.173 20.453 13.375 1 97.06 85 ARG A CA 1
ATOM 656 C C . ARG A 1 85 ? -1.691 20.312 13.398 1 97.06 85 ARG A C 1
ATOM 658 O O . ARG A 1 85 ? -2.297 20.25 14.469 1 97.06 85 ARG A O 1
ATOM 665 N N . GLN A 1 86 ? -2.287 20.234 12.266 1 96.88 86 GLN A N 1
ATOM 666 C CA . GLN A 1 86 ? -3.736 20.156 12.125 1 96.88 86 GLN A CA 1
ATOM 667 C C . GLN A 1 86 ? -4.277 18.844 12.711 1 96.88 86 GLN A C 1
ATOM 669 O O . GLN A 1 86 ? -5.41 18.797 13.195 1 96.88 86 GLN A O 1
ATOM 674 N N . VAL A 1 87 ? -3.461 17.844 12.68 1 97.19 87 VAL A N 1
ATOM 675 C CA . VAL A 1 87 ? -4 16.531 13.039 1 97.19 87 VAL A CA 1
ATOM 676 C C . VAL A 1 87 ? -3.295 16.016 14.289 1 97.19 87 VAL A C 1
ATOM 678 O O . VAL A 1 87 ? -3.391 14.828 14.609 1 97.19 87 VAL A O 1
ATOM 681 N N . GLU A 1 88 ? -2.607 16.875 14.867 1 93.69 88 GLU A N 1
ATOM 682 C CA . GLU A 1 88 ? -1.884 16.5 16.078 1 93.69 88 GLU A CA 1
ATOM 683 C C . GLU A 1 88 ? -2.834 15.969 17.141 1 93.69 88 GLU A C 1
ATOM 685 O O . GLU A 1 88 ? -3.896 16.547 17.391 1 93.69 88 GLU A O 1
ATOM 690 N N . GLY A 1 89 ? -2.557 14.82 17.719 1 96.38 89 GLY A N 1
ATOM 691 C CA . GLY A 1 89 ? -3.291 14.289 18.859 1 96.38 89 GLY A CA 1
ATOM 692 C C . GLY A 1 89 ? -4.457 13.406 18.469 1 96.38 89 GLY A C 1
ATOM 693 O O . GLY A 1 89 ? -5.047 12.727 19.312 1 96.38 89 GLY A O 1
ATOM 694 N N . VAL A 1 90 ? -4.797 13.391 17.203 1 97.56 90 VAL A N 1
ATOM 695 C CA . VAL A 1 90 ? -5.992 12.633 16.844 1 97.56 90 VAL A CA 1
ATOM 696 C C . VAL A 1 90 ? -5.602 11.375 16.078 1 97.56 90 VAL A C 1
ATOM 698 O O . VAL A 1 90 ? -6.41 10.461 15.914 1 97.56 90 VAL A O 1
ATOM 701 N N . ILE A 1 91 ? -4.418 11.336 15.523 1 97.75 91 ILE A N 1
ATOM 702 C CA . ILE A 1 91 ? -3.885 10.086 14.992 1 97.75 91 ILE A CA 1
ATOM 703 C C . ILE A 1 91 ? -3.346 9.227 16.141 1 97.75 91 ILE A C 1
ATOM 705 O O . ILE A 1 91 ? -2.398 9.617 16.812 1 97.75 91 ILE A O 1
ATOM 709 N N . VAL A 1 92 ? -3.926 8.156 16.312 1 97.06 92 VAL A N 1
ATOM 710 C CA . VAL A 1 92 ? -3.635 7.332 17.484 1 97.06 92 VAL A CA 1
ATOM 711 C C . VAL A 1 92 ? -2.504 6.359 17.156 1 97.06 92 VAL A C 1
ATOM 713 O O . VAL A 1 92 ? -1.74 5.973 18.047 1 97.06 92 VAL A O 1
ATOM 716 N N . GLU A 1 93 ? -2.383 5.918 15.992 1 96.5 93 GLU A N 1
ATOM 717 C CA . GLU A 1 9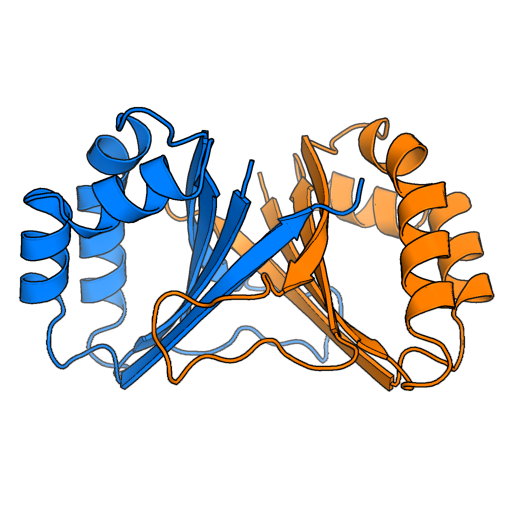3 ? -1.304 5.059 15.508 1 96.5 93 GLU A CA 1
ATOM 718 C C . GLU A 1 93 ? -0.912 5.414 14.078 1 96.5 93 GLU A C 1
ATOM 720 O O . GLU A 1 93 ? -1.774 5.691 13.242 1 96.5 93 GLU A O 1
ATOM 725 N N . AR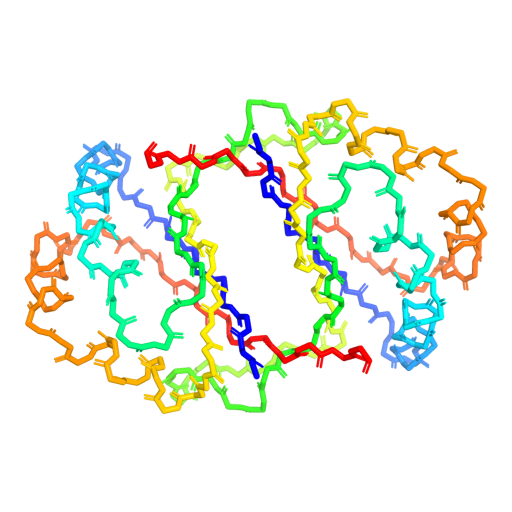G A 1 94 ? 0.36 5.449 13.812 1 96.19 94 ARG A N 1
ATOM 726 C CA . ARG A 1 94 ? 0.913 5.668 12.477 1 96.19 94 ARG A CA 1
ATOM 727 C C . ARG A 1 94 ? 1.9 4.566 12.109 1 96.19 94 ARG A C 1
ATOM 729 O O . ARG A 1 94 ? 2.838 4.289 12.859 1 96.19 94 ARG A O 1
ATOM 736 N N . ASP A 1 95 ? 1.624 3.85 11.086 1 96.5 95 ASP A N 1
ATOM 737 C CA . ASP A 1 95 ? 2.521 2.838 10.531 1 96.5 95 ASP A CA 1
ATOM 738 C C . ASP A 1 95 ? 2.932 3.189 9.102 1 96.5 95 ASP A C 1
ATOM 740 O O . ASP A 1 95 ? 2.117 3.115 8.18 1 96.5 95 ASP A O 1
ATOM 744 N N . VAL A 1 96 ? 4.176 3.584 8.93 1 97.44 96 VAL A N 1
ATOM 745 C CA . VAL A 1 96 ? 4.68 3.971 7.613 1 97.44 96 VAL A CA 1
ATOM 746 C C . VAL A 1 96 ? 5.707 2.949 7.133 1 97.44 96 VAL A C 1
ATOM 748 O O . VAL A 1 96 ? 6.758 2.775 7.754 1 97.44 96 VAL A O 1
ATOM 751 N N . ARG A 1 97 ? 5.426 2.324 6.07 1 98.06 97 ARG A N 1
ATOM 752 C CA . ARG A 1 97 ? 6.301 1.307 5.496 1 98.06 97 ARG A CA 1
ATOM 753 C C . ARG A 1 97 ? 6.957 1.807 4.215 1 98.06 97 ARG A C 1
ATOM 755 O O . ARG A 1 97 ? 6.266 2.174 3.26 1 98.06 97 ARG A O 1
ATOM 762 N N . LEU A 1 98 ? 8.258 1.858 4.234 1 98.12 98 LEU A N 1
ATOM 763 C CA . LEU A 1 98 ? 9.023 2.096 3.018 1 98.12 98 LEU A CA 1
ATOM 764 C C . LEU A 1 98 ? 9.281 0.788 2.275 1 98.12 98 LEU A C 1
ATOM 766 O O . LEU A 1 98 ? 9.82 -0.161 2.854 1 98.12 98 LEU A O 1
ATOM 770 N N . LEU A 1 99 ? 8.883 0.72 1.051 1 98.38 99 LEU A N 1
ATOM 771 C CA . LEU A 1 99 ? 8.859 -0.524 0.29 1 98.38 99 LEU A CA 1
ATOM 772 C C . LEU A 1 99 ? 9.695 -0.404 -0.98 1 98.38 99 LEU A C 1
ATOM 774 O O . LEU A 1 99 ? 9.477 0.502 -1.787 1 98.38 99 LEU A O 1
ATOM 778 N N . ASP A 1 100 ? 10.633 -1.291 -1.192 1 97.5 100 ASP A N 1
ATOM 779 C CA . ASP A 1 100 ? 11.492 -1.322 -2.375 1 97.5 100 ASP A CA 1
ATOM 780 C C . ASP A 1 100 ? 10.953 -2.297 -3.418 1 97.5 100 ASP A C 1
ATOM 782 O O . ASP A 1 100 ? 10.914 -3.506 -3.186 1 97.5 100 ASP A O 1
ATOM 786 N N . PRO A 1 101 ? 10.547 -1.779 -4.562 1 98.06 101 PRO A N 1
ATOM 787 C CA . PRO A 1 101 ? 10.102 -2.705 -5.605 1 98.06 101 PRO A CA 1
ATOM 788 C C . PRO A 1 101 ? 11.18 -3.697 -6.02 1 98.06 101 PRO A C 1
ATOM 790 O O . PRO A 1 101 ? 12.359 -3.34 -6.09 1 98.06 101 PRO A O 1
ATOM 793 N N . GLN A 1 102 ? 10.75 -4.953 -6.188 1 96.81 102 GLN A N 1
ATOM 794 C CA . GLN A 1 102 ? 11.672 -6.027 -6.535 1 96.81 102 GLN A CA 1
ATOM 795 C C . GLN A 1 102 ? 11.5 -6.453 -7.992 1 96.81 102 GLN A C 1
ATOM 797 O O . GLN A 1 102 ? 12.094 -7.438 -8.43 1 96.81 102 GLN A O 1
ATOM 802 N N . ALA A 1 103 ? 10.844 -5.672 -8.906 1 81.88 103 ALA A N 1
ATOM 803 C CA . ALA A 1 103 ? 10.672 -6.035 -10.305 1 81.88 103 ALA A CA 1
ATOM 804 C C . ALA A 1 103 ? 11.984 -5.934 -11.07 1 81.88 103 ALA A C 1
ATOM 806 O O . ALA A 1 103 ? 12.883 -5.188 -10.68 1 81.88 103 ALA A O 1
ATOM 807 N N . MET B 1 1 ? -10.539 4.18 -10.469 1 94.62 1 MET B N 1
ATOM 808 C CA . MET B 1 1 ? -9.258 3.594 -10.086 1 94.62 1 MET B CA 1
ATOM 809 C C . MET B 1 1 ? -9.328 3.025 -8.672 1 94.62 1 MET B C 1
ATOM 811 O O . MET B 1 1 ? -10.039 3.557 -7.816 1 94.62 1 MET B O 1
ATOM 815 N N . LEU B 1 2 ? -8.641 1.928 -8.469 1 97.12 2 LEU B N 1
ATOM 816 C CA . LEU B 1 2 ? -8.609 1.214 -7.199 1 97.12 2 LEU B CA 1
ATOM 817 C C . LEU B 1 2 ? -7.172 0.891 -6.793 1 97.12 2 LEU B C 1
ATOM 819 O O . LEU B 1 2 ? -6.391 0.389 -7.605 1 97.12 2 LEU B O 1
ATOM 823 N N . CYS B 1 3 ? -6.801 1.297 -5.52 1 98.62 3 CYS B N 1
ATOM 824 C CA . CYS B 1 3 ? -5.508 0.894 -4.98 1 98.62 3 CYS B CA 1
ATOM 825 C C . CYS B 1 3 ? -5.633 -0.394 -4.176 1 98.62 3 CYS B C 1
ATOM 827 O O . CYS B 1 3 ? -6.648 -0.626 -3.52 1 98.62 3 CYS B O 1
ATOM 829 N N . VAL B 1 4 ? -4.602 -1.219 -4.281 1 98.75 4 VAL B N 1
ATOM 830 C CA . VAL B 1 4 ? -4.582 -2.477 -3.541 1 98.75 4 VAL B CA 1
ATOM 831 C C . VAL B 1 4 ? -3.225 -2.652 -2.863 1 98.75 4 VAL B C 1
ATOM 833 O O . VAL B 1 4 ? -2.18 -2.422 -3.477 1 98.75 4 VAL B O 1
ATOM 836 N N . VAL B 1 5 ? -3.244 -2.994 -1.649 1 98.81 5 VAL B N 1
ATOM 837 C CA . VAL B 1 5 ? -2.055 -3.424 -0.919 1 98.81 5 VAL B CA 1
ATOM 838 C C . VAL B 1 5 ? -2.227 -4.867 -0.456 1 98.81 5 VAL B C 1
ATOM 840 O O . VAL B 1 5 ? -3.1 -5.164 0.365 1 98.81 5 VAL B O 1
ATOM 843 N N . ALA B 1 6 ? -1.456 -5.754 -1.013 1 98.38 6 ALA B N 1
ATOM 844 C CA . ALA B 1 6 ? -1.432 -7.145 -0.567 1 98.38 6 ALA B CA 1
ATOM 845 C C . ALA B 1 6 ? -0.18 -7.434 0.256 1 98.38 6 ALA B C 1
ATOM 847 O O . ALA B 1 6 ? 0.941 -7.293 -0.238 1 98.38 6 ALA B O 1
ATOM 848 N N . THR B 1 7 ? -0.342 -7.789 1.462 1 98.5 7 THR B N 1
ATOM 849 C CA . THR B 1 7 ? 0.762 -8.148 2.344 1 98.5 7 THR B CA 1
ATOM 850 C C . THR B 1 7 ? 0.79 -9.656 2.59 1 98.5 7 THR B C 1
ATOM 852 O O . THR B 1 7 ? -0.197 -10.234 3.053 1 98.5 7 THR B O 1
ATOM 855 N N . LEU B 1 8 ? 1.884 -10.219 2.238 1 98.44 8 LEU B N 1
ATOM 856 C CA . LEU B 1 8 ? 2.076 -11.664 2.352 1 98.44 8 LEU B CA 1
ATOM 857 C C . LEU B 1 8 ? 3.123 -11.992 3.41 1 98.44 8 LEU B C 1
ATOM 859 O O . LEU B 1 8 ? 4.27 -11.547 3.316 1 98.44 8 LEU B O 1
ATOM 863 N N . LYS B 1 9 ? 2.766 -12.727 4.402 1 98.62 9 LYS B N 1
ATOM 864 C CA . LYS B 1 9 ? 3.721 -13.328 5.324 1 98.62 9 LYS B CA 1
ATOM 865 C C . LYS B 1 9 ? 4.074 -14.75 4.902 1 98.62 9 LYS B C 1
ATOM 867 O O . LYS B 1 9 ? 3.186 -15.562 4.637 1 98.62 9 LYS B O 1
ATOM 872 N N . ILE B 1 10 ? 5.285 -15.016 4.914 1 98.75 10 ILE B N 1
ATOM 873 C CA . ILE B 1 10 ? 5.758 -16.234 4.254 1 98.75 10 ILE B CA 1
ATOM 874 C C . ILE B 1 10 ? 6.578 -17.062 5.234 1 98.75 10 ILE B C 1
ATOM 876 O O . ILE B 1 10 ? 7.289 -16.516 6.082 1 98.75 10 ILE B O 1
ATOM 880 N N . ASP B 1 11 ? 6.473 -18.375 5.16 1 98.31 11 ASP B N 1
ATOM 881 C CA . ASP B 1 11 ? 7.41 -19.266 5.848 1 98.31 11 ASP B CA 1
ATOM 882 C C . ASP B 1 11 ? 8.852 -18.875 5.543 1 98.31 11 ASP B C 1
ATOM 884 O O . ASP B 1 11 ? 9.242 -18.781 4.375 1 98.31 11 ASP B O 1
ATOM 888 N N . PRO B 1 12 ? 9.602 -18.688 6.602 1 98 12 PRO B N 1
ATOM 889 C CA . PRO B 1 12 ? 10.945 -18.141 6.41 1 98 12 PRO B CA 1
ATOM 890 C C . PRO B 1 12 ? 11.789 -18.953 5.43 1 98 12 PRO B C 1
ATOM 892 O O . PRO B 1 12 ? 12.602 -18.391 4.695 1 98 12 PRO B O 1
ATOM 895 N N . GLU B 1 13 ? 11.578 -20.156 5.309 1 98.12 13 GLU B N 1
ATOM 896 C CA . GLU B 1 13 ? 12.383 -21.016 4.445 1 98.12 13 GLU B CA 1
ATOM 897 C C . GLU B 1 13 ? 12.016 -20.828 2.977 1 98.12 13 GLU B C 1
ATOM 899 O O . GLU B 1 13 ? 12.727 -21.281 2.086 1 98.12 13 GLU B O 1
ATOM 904 N N . HIS B 1 14 ? 10.961 -20.078 2.725 1 98.31 14 HIS B N 1
ATOM 905 C CA . HIS B 1 14 ? 10.438 -20.062 1.362 1 98.31 14 HIS B CA 1
ATOM 906 C C . HIS B 1 14 ? 10.266 -18.641 0.85 1 98.31 14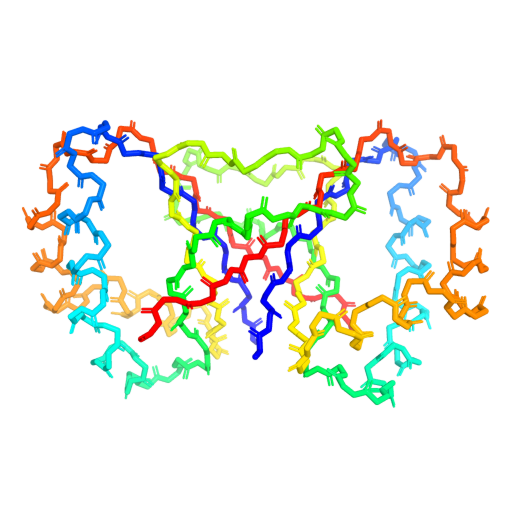 HIS B C 1
ATOM 908 O O . HIS B 1 14 ? 9.625 -18.422 -0.177 1 98.31 14 HIS B O 1
ATOM 914 N N . THR B 1 15 ? 10.773 -17.672 1.514 1 98.12 15 THR B N 1
ATOM 915 C CA . THR B 1 15 ? 10.602 -16.281 1.128 1 98.12 15 THR B CA 1
ATOM 916 C C . THR B 1 15 ? 11.156 -16.031 -0.271 1 98.12 15 THR B C 1
ATOM 918 O O . THR B 1 15 ? 10.5 -15.398 -1.103 1 98.12 15 THR B O 1
ATOM 921 N N . ASP B 1 16 ? 12.352 -16.578 -0.541 1 97.56 16 ASP B N 1
ATOM 922 C CA . ASP B 1 16 ? 12.961 -16.391 -1.855 1 97.56 16 ASP B CA 1
ATOM 923 C C . ASP B 1 16 ? 12.102 -17.031 -2.949 1 97.56 16 ASP B C 1
ATOM 925 O O . ASP B 1 16 ? 12 -16.484 -4.051 1 97.56 16 ASP B O 1
ATOM 929 N N . GLN B 1 17 ? 11.578 -18.156 -2.635 1 98 17 GLN B N 1
ATOM 930 C CA . GLN B 1 17 ? 10.703 -18.844 -3.586 1 98 17 GLN B CA 1
ATOM 931 C C . GLN B 1 17 ? 9.516 -17.969 -3.973 1 98 17 GLN B C 1
ATOM 933 O O . GLN B 1 17 ? 9.211 -17.812 -5.156 1 98 17 GLN B O 1
ATOM 938 N N . VAL B 1 18 ? 8.891 -17.391 -2.998 1 98.69 18 VAL B N 1
ATOM 939 C CA . VAL B 1 18 ? 7.703 -16.578 -3.238 1 98.69 18 VAL B CA 1
ATOM 940 C C . VAL B 1 18 ? 8.086 -15.32 -4.012 1 98.69 18 VAL B C 1
ATOM 942 O O . VAL B 1 18 ? 7.402 -14.938 -4.961 1 98.69 18 VAL B O 1
ATOM 945 N N . LEU B 1 19 ? 9.18 -14.695 -3.613 1 98.56 19 LEU B N 1
ATOM 946 C CA . LEU B 1 19 ? 9.625 -13.492 -4.305 1 98.56 19 LEU B CA 1
ATOM 947 C C . LEU B 1 19 ? 9.922 -13.781 -5.77 1 98.56 19 LEU B C 1
ATOM 949 O O . LEU B 1 19 ? 9.516 -13.023 -6.656 1 98.56 19 LEU B O 1
ATOM 953 N N . LYS B 1 20 ? 10.602 -14.867 -6.047 1 98.25 20 LYS B N 1
ATOM 954 C CA . LYS B 1 20 ? 10.938 -15.25 -7.414 1 98.25 20 LYS B CA 1
ATOM 955 C C . LYS B 1 20 ? 9.68 -15.523 -8.234 1 98.25 20 LYS B C 1
ATOM 957 O O . LYS B 1 20 ? 9.594 -15.141 -9.398 1 98.25 20 LYS B O 1
ATOM 962 N N . ALA B 1 21 ? 8.75 -16.188 -7.637 1 98.62 21 ALA B N 1
ATOM 963 C CA . ALA B 1 21 ? 7.488 -16.469 -8.312 1 98.62 21 ALA B CA 1
ATOM 964 C C . ALA B 1 21 ? 6.762 -15.172 -8.664 1 98.62 21 ALA B C 1
ATOM 966 O O . ALA B 1 21 ? 6.215 -15.039 -9.766 1 98.62 21 ALA B O 1
ATOM 967 N N . LEU B 1 22 ? 6.734 -14.242 -7.746 1 98.69 22 LEU B N 1
ATOM 968 C CA . LEU B 1 22 ? 6.117 -12.945 -7.992 1 98.69 22 LEU B CA 1
ATOM 969 C C . LEU B 1 22 ? 6.832 -12.203 -9.117 1 98.69 22 LEU B C 1
ATOM 971 O O . LEU B 1 22 ? 6.188 -11.633 -10 1 98.69 22 LEU B O 1
ATOM 975 N N . GLN B 1 23 ? 8.188 -12.219 -9.039 1 98.31 23 GLN B N 1
ATOM 976 C CA . GLN B 1 23 ? 8.969 -11.562 -10.078 1 98.31 23 GLN B CA 1
ATOM 977 C C . GLN B 1 23 ? 8.68 -12.164 -11.453 1 98.31 23 GLN B C 1
ATOM 979 O O . GLN B 1 23 ? 8.617 -11.445 -12.453 1 98.31 23 GLN B O 1
ATOM 984 N N . GLN B 1 24 ? 8.492 -13.422 -11.508 1 98.12 24 GLN B N 1
ATOM 985 C CA . GLN B 1 24 ? 8.25 -14.125 -12.766 1 98.12 24 GLN B CA 1
ATOM 986 C C . GLN B 1 24 ? 6.895 -13.742 -13.359 1 98.12 24 GLN B C 1
ATOM 988 O O . GLN B 1 24 ? 6.766 -13.586 -14.578 1 98.12 24 GLN B O 1
ATOM 993 N N . VAL B 1 25 ? 5.891 -13.547 -12.586 1 98.56 25 VAL B N 1
ATOM 994 C CA . VAL B 1 25 ? 4.539 -13.328 -13.086 1 98.56 25 VAL B CA 1
ATOM 995 C C . VAL B 1 25 ? 4.312 -11.844 -13.336 1 98.56 25 VAL B C 1
ATOM 997 O O . VAL B 1 25 ? 3.4 -11.461 -14.07 1 98.56 25 VAL B O 1
ATOM 1000 N N . THR B 1 26 ? 5.082 -10.953 -12.789 1 98.69 26 THR B N 1
ATOM 1001 C CA . THR B 1 26 ? 4.871 -9.508 -12.742 1 98.69 26 THR B CA 1
ATOM 1002 C C . THR B 1 26 ? 4.758 -8.93 -14.148 1 98.69 26 THR B C 1
ATOM 1004 O O . THR B 1 26 ? 3.82 -8.18 -14.445 1 98.69 26 THR B O 1
ATOM 1007 N N . PRO B 1 27 ? 5.664 -9.336 -15.141 1 98.62 27 PRO B N 1
ATOM 1008 C CA . PRO B 1 27 ? 5.504 -8.742 -16.469 1 98.62 27 PRO B CA 1
ATOM 1009 C C . PRO B 1 27 ? 4.164 -9.086 -17.109 1 98.62 27 PRO B C 1
ATOM 1011 O O . PRO B 1 27 ? 3.561 -8.242 -17.781 1 98.62 27 PRO B O 1
ATOM 1014 N N . THR B 1 28 ? 3.717 -10.234 -16.938 1 98.81 28 THR B N 1
ATOM 1015 C CA . THR B 1 28 ? 2.432 -10.656 -17.484 1 98.81 28 THR B CA 1
ATOM 1016 C C . THR B 1 28 ? 1.289 -9.875 -16.844 1 98.81 28 THR B C 1
ATOM 1018 O O . THR B 1 28 ? 0.368 -9.43 -17.531 1 98.81 28 THR B O 1
ATOM 1021 N N . VAL B 1 29 ? 1.312 -9.695 -15.508 1 98.81 29 VAL B N 1
ATOM 1022 C CA . VAL B 1 29 ? 0.288 -8.953 -14.781 1 98.81 29 VAL B CA 1
ATOM 1023 C C . VAL B 1 29 ? 0.281 -7.5 -15.234 1 98.81 29 VAL B C 1
ATOM 1025 O O . VAL B 1 29 ? -0.782 -6.926 -15.484 1 98.81 29 VAL B O 1
ATOM 1028 N N . GLN B 1 30 ? 1.469 -6.879 -15.359 1 98.62 30 GLN B N 1
ATOM 1029 C CA . GLN B 1 30 ? 1.585 -5.473 -15.727 1 98.62 30 GLN B CA 1
ATOM 1030 C C . GLN B 1 30 ? 1.042 -5.227 -17.141 1 98.62 30 GLN B C 1
ATOM 1032 O O . GLN B 1 30 ? 0.623 -4.117 -17.453 1 98.62 30 GLN B O 1
ATOM 1037 N N . ASP B 1 31 ? 0.933 -6.324 -17.938 1 98.62 31 ASP B N 1
ATOM 1038 C CA . ASP B 1 31 ? 0.443 -6.211 -19.312 1 98.62 31 ASP B CA 1
ATOM 1039 C C . ASP B 1 31 ? -1.066 -6.426 -19.375 1 98.62 31 ASP B C 1
ATOM 1041 O O . ASP B 1 31 ? -1.682 -6.246 -20.422 1 98.62 31 ASP B O 1
ATOM 1045 N N . GLU B 1 32 ? -1.667 -6.793 -18.312 1 98.81 32 GLU B N 1
ATOM 1046 C CA . GLU B 1 32 ? -3.105 -7.043 -18.297 1 98.81 32 GLU B CA 1
ATOM 1047 C C . GLU B 1 32 ? -3.893 -5.758 -18.531 1 98.81 32 GLU B C 1
ATOM 1049 O O . GLU B 1 32 ? -3.527 -4.695 -18.016 1 98.81 32 GLU B O 1
ATOM 1054 N N . PRO B 1 33 ? -4.988 -5.922 -19.266 1 98.56 33 PRO B N 1
ATOM 1055 C CA . PRO B 1 33 ? -5.863 -4.754 -19.375 1 98.56 33 PRO B CA 1
ATOM 1056 C C . PRO B 1 33 ? -6.355 -4.246 -18.016 1 98.56 33 PRO B C 1
ATOM 1058 O O . PRO B 1 33 ? -6.863 -5.027 -17.219 1 98.56 33 PRO B O 1
ATOM 1061 N N . GLY B 1 34 ? -6.113 -2.986 -17.781 1 98.75 34 GLY B N 1
ATOM 1062 C CA . GLY B 1 34 ? -6.625 -2.361 -16.562 1 98.75 34 GLY B CA 1
ATOM 1063 C C . GLY B 1 34 ? -5.602 -2.309 -15.445 1 98.75 34 GLY B C 1
ATOM 1064 O O . GLY B 1 34 ? -5.828 -1.66 -14.422 1 98.75 34 GLY B O 1
ATOM 1065 N N . CYS B 1 35 ? -4.461 -2.996 -15.578 1 98.81 35 CYS B N 1
ATOM 1066 C CA . CYS B 1 35 ? -3.398 -2.869 -14.586 1 98.81 35 CYS B CA 1
ATOM 1067 C C . CYS B 1 35 ? -2.641 -1.56 -14.758 1 98.81 35 CYS B C 1
ATOM 1069 O O . CYS B 1 35 ? -2.084 -1.296 -15.828 1 98.81 35 CYS B O 1
ATOM 1071 N N . ILE B 1 36 ? -2.613 -0.751 -13.758 1 98.62 36 ILE B N 1
ATOM 1072 C CA . ILE B 1 36 ? -1.897 0.519 -13.812 1 98.62 36 ILE B CA 1
ATOM 1073 C C . ILE B 1 36 ? -0.535 0.369 -13.141 1 98.62 36 ILE B C 1
ATOM 1075 O O . ILE B 1 36 ? 0.481 0.819 -13.672 1 98.62 36 ILE B O 1
ATOM 1079 N N . THR B 1 37 ? -0.539 -0.247 -11.992 1 98.56 37 THR B N 1
ATOM 1080 C CA . THR B 1 37 ? 0.724 -0.593 -11.352 1 98.56 37 THR B CA 1
ATOM 1081 C C . THR B 1 37 ? 0.622 -1.946 -10.656 1 98.56 37 THR B C 1
ATOM 1083 O O . THR B 1 37 ? -0.455 -2.336 -10.195 1 98.56 37 THR B O 1
ATOM 1086 N N . TYR B 1 38 ? 1.707 -2.666 -10.602 1 98.81 38 TYR B N 1
ATOM 1087 C CA . TYR B 1 38 ? 1.893 -3.938 -9.914 1 98.81 38 TYR B CA 1
ATOM 1088 C C . TYR B 1 38 ? 3.352 -4.133 -9.516 1 98.81 38 TYR B C 1
ATOM 1090 O O . TYR B 1 3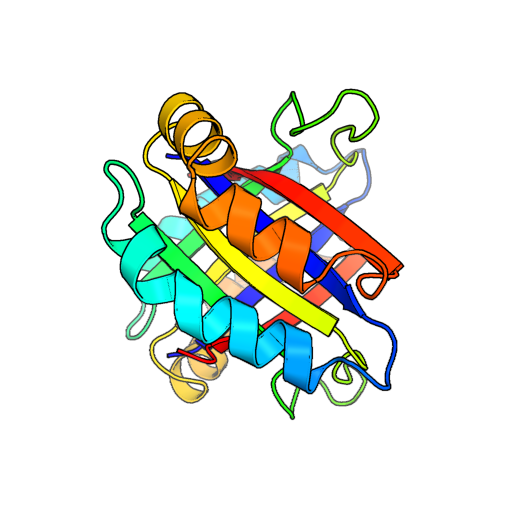8 ? 4.188 -4.484 -10.352 1 98.81 38 TYR B O 1
ATOM 1098 N N . HIS B 1 39 ? 3.631 -3.91 -8.25 1 98.75 39 HIS B N 1
ATOM 1099 C CA . HIS B 1 39 ? 5.012 -3.955 -7.789 1 98.75 39 HIS B CA 1
ATOM 1100 C C . HIS B 1 39 ? 5.152 -4.844 -6.559 1 98.75 39 HIS B C 1
ATOM 1102 O O . HIS B 1 39 ? 4.801 -4.434 -5.449 1 98.75 39 HIS B O 1
ATOM 1108 N N . PRO B 1 40 ? 5.633 -6.062 -6.73 1 98.88 40 PRO B N 1
ATOM 1109 C CA . PRO B 1 40 ? 6.121 -6.738 -5.527 1 98.88 40 PRO B CA 1
ATOM 1110 C C . PRO B 1 40 ? 7.266 -5.988 -4.852 1 98.88 40 PRO B C 1
ATOM 1112 O O . PRO B 1 40 ? 8.195 -5.539 -5.523 1 98.88 40 PRO B O 1
ATOM 1115 N N . CYS B 1 41 ? 7.117 -5.809 -3.523 1 98.81 41 CYS B N 1
ATOM 1116 C CA . CYS B 1 41 ? 8.094 -5.023 -2.781 1 98.81 41 CYS B CA 1
ATOM 1117 C C . CYS B 1 41 ? 8.539 -5.758 -1.521 1 98.81 41 CYS B C 1
ATOM 1119 O O . CYS B 1 41 ? 7.785 -6.555 -0.962 1 98.81 41 CYS B O 1
ATOM 1121 N N . VAL B 1 42 ? 9.703 -5.492 -1.129 1 98.19 42 VAL B N 1
ATOM 1122 C CA . VAL B 1 42 ? 10.156 -5.832 0.217 1 98.19 42 VAL B CA 1
ATOM 1123 C C . VAL B 1 42 ? 10.336 -4.559 1.039 1 98.19 42 VAL B C 1
ATOM 1125 O O . VAL B 1 42 ? 10.445 -3.463 0.482 1 98.19 42 VAL B O 1
ATOM 1128 N N . ASP B 1 43 ? 10.273 -4.711 2.344 1 97.81 43 ASP B N 1
ATOM 1129 C CA . ASP B 1 43 ? 10.539 -3.557 3.195 1 97.81 43 ASP B CA 1
ATOM 1130 C C . ASP B 1 43 ? 11.953 -3.018 2.973 1 97.81 43 ASP B C 1
ATOM 1132 O O . ASP B 1 43 ? 12.906 -3.791 2.877 1 97.81 43 ASP B O 1
ATOM 1136 N N . SER B 1 44 ? 12 -1.712 2.809 1 95.75 44 SER B N 1
ATOM 1137 C CA . SER B 1 44 ? 13.336 -1.114 2.738 1 95.75 44 SER B CA 1
ATOM 1138 C C . SER B 1 44 ? 14.148 -1.424 3.99 1 95.75 44 SER B C 1
ATOM 1140 O O . SER B 1 44 ? 13.586 -1.586 5.074 1 95.75 44 SER B O 1
ATOM 1142 N N . ALA B 1 45 ? 15.461 -1.455 3.789 1 91.19 45 ALA B N 1
ATOM 1143 C CA . ALA B 1 45 ? 16.344 -1.791 4.898 1 91.19 45 ALA B CA 1
ATOM 1144 C C . ALA B 1 45 ? 16.203 -0.786 6.035 1 91.19 45 ALA B C 1
ATOM 1146 O O . ALA B 1 45 ? 16.391 -1.134 7.207 1 91.19 45 ALA B O 1
ATOM 1147 N N . GLN B 1 46 ? 15.875 0.431 5.648 1 84.69 46 GLN B N 1
ATOM 1148 C CA . GLN B 1 46 ? 15.688 1.482 6.641 1 84.69 46 GLN B CA 1
ATOM 1149 C C . GLN B 1 46 ? 14.266 2.041 6.586 1 84.69 46 GLN B C 1
ATOM 1151 O O . GLN B 1 46 ? 13.695 2.188 5.504 1 84.69 46 GLN B O 1
ATOM 1156 N N . GLY B 1 47 ? 13.625 2.205 7.723 1 83.75 47 GLY B N 1
ATOM 1157 C CA . GLY B 1 47 ? 12.367 2.928 7.824 1 83.75 47 GLY B CA 1
ATOM 1158 C C . GLY B 1 47 ? 12.547 4.426 7.992 1 83.75 47 GLY B C 1
ATOM 1159 O O . GLY B 1 47 ? 13.656 4.941 7.832 1 83.75 47 GLY B O 1
ATOM 1160 N N . LEU B 1 48 ? 11.5 5.195 8.164 1 85.81 48 LEU B N 1
ATOM 1161 C CA . LEU B 1 48 ? 11.57 6.641 8.344 1 85.81 48 LEU B CA 1
ATOM 1162 C C . LEU B 1 48 ? 12.227 6.992 9.68 1 85.81 48 LEU B C 1
ATOM 1164 O O . LEU B 1 48 ? 12.852 8.047 9.805 1 85.81 48 LEU B O 1
ATOM 1168 N N . THR B 1 49 ? 11.953 6.078 10.625 1 86.56 49 THR B N 1
ATOM 1169 C CA . THR B 1 49 ? 12.547 6.266 11.945 1 86.56 49 THR B CA 1
ATOM 1170 C C . THR B 1 49 ? 13.258 4.992 12.398 1 86.56 49 THR B C 1
ATOM 1172 O O . THR B 1 49 ? 13.039 3.918 11.836 1 86.56 49 THR B O 1
ATOM 1175 N N . ALA B 1 50 ? 14.062 5.129 13.422 1 84.69 50 ALA B N 1
ATOM 1176 C CA . ALA B 1 50 ? 14.906 4.031 13.883 1 84.69 50 ALA B CA 1
ATOM 1177 C C . ALA B 1 50 ? 14.07 2.91 14.492 1 84.69 50 ALA B C 1
ATOM 1179 O O . ALA B 1 50 ? 14.5 1.756 14.539 1 84.69 50 ALA B O 1
ATOM 1180 N N . ASP B 1 51 ? 12.93 3.17 14.922 1 87.69 51 ASP B N 1
ATOM 1181 C CA . ASP B 1 51 ? 12.102 2.195 15.633 1 87.69 51 ASP B CA 1
ATOM 1182 C C . ASP B 1 51 ? 11.234 1.403 14.656 1 87.69 51 ASP B C 1
ATOM 1184 O O . ASP B 1 51 ? 10.578 0.436 15.047 1 87.69 51 ASP B O 1
ATOM 1188 N N . VAL B 1 52 ? 11.25 1.804 13.43 1 90.31 52 VAL B N 1
ATOM 1189 C CA . VAL B 1 52 ? 10.531 1.065 12.398 1 90.31 52 VAL B CA 1
ATOM 1190 C C . VAL B 1 52 ? 11.492 0.146 11.656 1 90.31 52 VAL B C 1
ATOM 1192 O O . VAL B 1 52 ? 12.281 0.605 10.828 1 90.31 52 VAL B O 1
ATOM 1195 N N . LEU B 1 53 ? 11.422 -1.062 11.93 1 93.19 53 LEU B N 1
ATOM 1196 C CA . LEU B 1 53 ? 12.297 -2.059 11.32 1 93.19 53 LEU B CA 1
ATOM 1197 C C . LEU B 1 53 ? 11.578 -2.799 10.195 1 93.19 53 LEU B C 1
ATOM 1199 O O . LEU B 1 53 ? 10.352 -2.936 10.227 1 93.19 53 LEU B O 1
ATOM 1203 N N . PRO B 1 54 ? 12.336 -3.301 9.25 1 96.38 54 PRO B N 1
ATOM 1204 C CA . PRO B 1 54 ? 11.703 -4.117 8.211 1 96.38 54 PRO B CA 1
ATOM 1205 C C . PRO B 1 54 ? 11.008 -5.355 8.773 1 96.38 54 PRO B C 1
ATOM 1207 O O . PRO B 1 54 ? 11.484 -5.945 9.75 1 96.38 54 PRO B O 1
ATOM 1210 N N . ARG B 1 55 ? 9.914 -5.672 8.219 1 96.88 55 ARG B N 1
ATOM 1211 C CA . ARG B 1 55 ? 9.203 -6.887 8.602 1 96.88 55 ARG B CA 1
ATOM 1212 C C . ARG B 1 55 ? 9.883 -8.125 8.016 1 96.88 55 ARG B C 1
ATOM 1214 O O . ARG B 1 55 ? 10.141 -8.18 6.812 1 96.88 55 ARG B O 1
ATOM 1221 N N . PRO B 1 56 ? 10.109 -9.078 8.844 1 96.19 56 PRO B N 1
ATOM 1222 C CA . PRO B 1 56 ? 10.742 -10.297 8.32 1 96.19 56 PRO B CA 1
ATOM 1223 C C . PRO B 1 56 ? 9.805 -11.141 7.469 1 96.19 56 PRO B C 1
ATOM 1225 O O . PRO B 1 56 ? 8.602 -11.211 7.758 1 96.19 56 PRO B O 1
ATOM 1228 N N . ASN B 1 57 ? 10.289 -11.773 6.461 1 98.19 57 ASN B N 1
ATOM 1229 C CA . ASN B 1 57 ? 9.594 -12.742 5.625 1 98.19 57 ASN B CA 1
ATOM 1230 C C . ASN B 1 57 ? 8.25 -12.195 5.133 1 98.19 57 ASN B C 1
ATOM 1232 O O . ASN B 1 57 ? 7.246 -12.906 5.141 1 98.19 57 ASN B O 1
ATOM 1236 N N . THR B 1 58 ? 8.258 -10.945 4.793 1 98.56 58 THR B N 1
ATOM 1237 C CA . THR B 1 58 ? 7.047 -10.266 4.344 1 98.56 58 THR B CA 1
ATOM 1238 C C . THR B 1 58 ? 7.254 -9.641 2.969 1 98.56 58 THR B C 1
ATOM 1240 O O . THR B 1 58 ? 8.281 -9.008 2.715 1 98.56 58 THR B O 1
ATOM 1243 N N . ILE B 1 59 ? 6.387 -9.891 2.041 1 98.81 59 ILE B N 1
ATOM 1244 C CA . ILE B 1 59 ? 6.336 -9.227 0.741 1 98.81 59 ILE B CA 1
ATOM 1245 C C . ILE B 1 59 ? 5.035 -8.438 0.614 1 98.81 59 ILE B C 1
ATOM 1247 O O . ILE B 1 59 ? 3.969 -8.922 1.004 1 98.81 59 ILE B O 1
ATOM 1251 N N . THR B 1 60 ? 5.133 -7.262 0.181 1 98.88 60 THR B N 1
ATOM 1252 C CA . THR B 1 60 ? 3.973 -6.4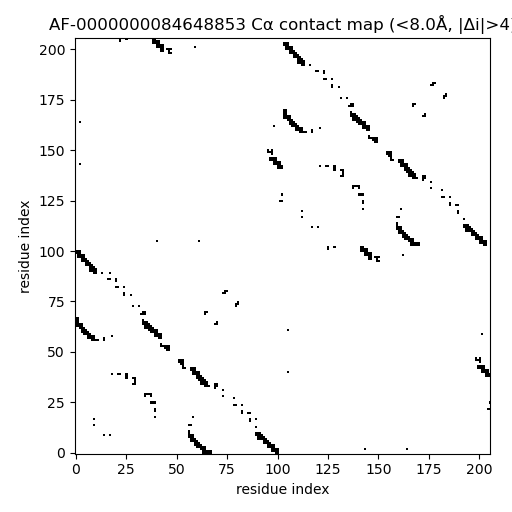14 -0.084 1 98.88 60 THR B CA 1
ATOM 1253 C C . THR B 1 60 ? 3.828 -6.148 -1.579 1 98.88 60 THR B C 1
ATOM 1255 O O . THR B 1 60 ? 4.77 -5.691 -2.229 1 98.88 60 THR B O 1
ATOM 1258 N N . VAL B 1 61 ? 2.748 -6.453 -2.123 1 98.94 61 VAL B N 1
ATOM 1259 C CA . VAL B 1 61 ? 2.475 -6.102 -3.514 1 98.94 61 VAL B CA 1
ATOM 1260 C C . VAL B 1 61 ? 1.698 -4.789 -3.572 1 98.94 61 VAL B C 1
ATOM 1262 O O . VAL B 1 61 ? 0.614 -4.676 -2.994 1 98.94 61 VAL B O 1
ATOM 1265 N N . PHE B 1 62 ? 2.236 -3.832 -4.18 1 98.88 62 PHE B N 1
ATOM 1266 C CA . PHE B 1 62 ? 1.748 -2.471 -4.355 1 98.88 62 PHE B CA 1
ATOM 1267 C C . PHE B 1 62 ? 1.064 -2.311 -5.711 1 98.88 62 PHE B C 1
ATOM 1269 O O . PHE B 1 62 ? 1.727 -2.312 -6.75 1 98.88 62 PHE B O 1
ATOM 1276 N N . GLU B 1 63 ? -0.34 -2.156 -5.723 1 98.88 63 GLU B N 1
ATOM 1277 C CA . GLU B 1 63 ? -1.064 -2.295 -6.98 1 98.88 63 GLU B CA 1
ATOM 1278 C C . GLU B 1 63 ? -2.039 -1.138 -7.188 1 98.88 63 GLU B C 1
ATOM 1280 O O . GLU B 1 63 ? -2.582 -0.59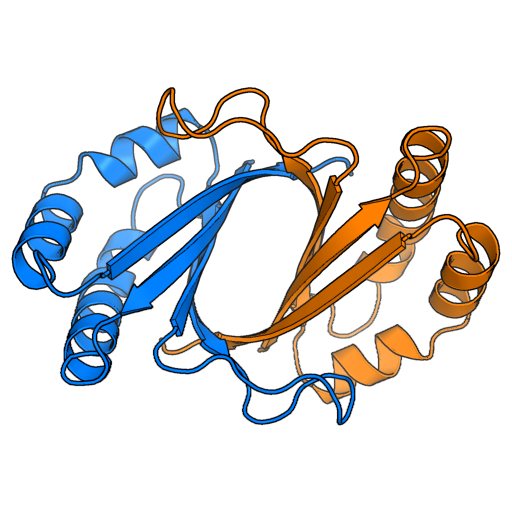9 -6.219 1 98.88 63 GLU B O 1
ATOM 1285 N N . THR B 1 64 ? -2.275 -0.842 -8.453 1 98.81 64 THR B N 1
ATOM 1286 C CA . THR B 1 64 ? -3.391 0.002 -8.867 1 98.81 64 THR B CA 1
ATOM 1287 C C . THR B 1 64 ? -4.09 -0.588 -10.086 1 98.81 64 THR B C 1
ATOM 1289 O O . THR B 1 64 ? -3.436 -1.059 -11.016 1 98.81 64 THR B O 1
ATOM 1292 N N . TRP B 1 65 ? -5.363 -0.545 -10.055 1 98.5 65 TRP B N 1
ATOM 1293 C CA . TRP B 1 65 ? -6.207 -1.087 -11.117 1 98.5 65 TRP B CA 1
ATOM 1294 C C . TRP B 1 65 ? -7.203 -0.043 -11.609 1 98.5 65 TRP B C 1
ATOM 1296 O O . TRP B 1 65 ? -7.715 0.755 -10.82 1 98.5 65 TRP B O 1
ATOM 1306 N N . ALA B 1 66 ? -7.547 -0.155 -12.852 1 98.5 66 ALA B N 1
ATOM 1307 C CA . ALA B 1 66 ? -8.438 0.821 -13.477 1 98.5 66 ALA B CA 1
ATOM 1308 C C . ALA B 1 66 ? -9.852 0.716 -12.906 1 98.5 66 ALA B C 1
ATOM 1310 O O . ALA B 1 66 ? -10.617 1.677 -12.969 1 98.5 66 ALA B O 1
ATOM 1311 N N . SER B 1 67 ? -10.219 -0.491 -12.438 1 96.62 67 SER B N 1
ATOM 1312 C CA . SER B 1 67 ? -11.547 -0.737 -11.891 1 96.62 67 SER B CA 1
ATOM 1313 C C . SER B 1 67 ? -11.57 -2.006 -11.047 1 96.62 67 SER B C 1
ATOM 1315 O O . SER B 1 67 ? -10.641 -2.816 -11.102 1 96.62 67 SER B O 1
ATOM 1317 N N . GLU B 1 68 ? -12.625 -2.076 -10.297 1 95.06 68 GLU B N 1
ATOM 1318 C CA . GLU B 1 68 ? -12.836 -3.32 -9.555 1 95.06 68 GLU B CA 1
ATOM 1319 C C . GLU B 1 68 ? -12.961 -4.508 -10.508 1 95.06 68 GLU B C 1
ATOM 1321 O O . GLU B 1 68 ? -12.492 -5.605 -10.203 1 95.06 68 GLU B O 1
ATOM 1326 N N . GLY B 1 69 ? -13.703 -4.258 -11.602 1 96.38 69 GLY B N 1
ATOM 1327 C CA . GLY B 1 69 ? -13.82 -5.309 -12.602 1 96.38 69 GLY B CA 1
ATOM 1328 C C . GLY B 1 69 ? -12.484 -5.789 -13.125 1 96.38 69 GLY B C 1
ATOM 1329 O O . GLY B 1 69 ? -12.273 -6.992 -13.305 1 96.38 69 GLY B O 1
ATOM 1330 N N . ALA B 1 70 ? -11.539 -4.887 -13.375 1 98.12 70 ALA B N 1
ATOM 1331 C CA . ALA B 1 70 ? -10.203 -5.246 -13.836 1 98.12 70 ALA B CA 1
ATOM 1332 C C . ALA B 1 70 ? -9.477 -6.102 -12.805 1 98.12 70 ALA B C 1
ATOM 1334 O O . ALA B 1 70 ? -8.812 -7.078 -13.156 1 98.12 70 ALA B O 1
ATOM 1335 N N . LEU B 1 71 ? -9.578 -5.727 -11.57 1 97.94 71 LEU B N 1
ATOM 1336 C CA . LEU B 1 71 ? -8.969 -6.512 -10.5 1 97.94 71 LEU B CA 1
ATOM 1337 C C . LEU B 1 71 ? -9.539 -7.926 -10.469 1 97.94 71 LEU B C 1
ATOM 1339 O O . LEU B 1 71 ? -8.789 -8.898 -10.359 1 97.94 71 LEU B O 1
ATOM 1343 N N . HIS B 1 72 ? -10.844 -8.086 -10.547 1 96.75 72 HIS B N 1
ATOM 1344 C CA . HIS B 1 72 ? -11.477 -9.398 -10.516 1 96.75 72 HIS B CA 1
ATOM 1345 C C . HIS B 1 72 ? -11 -10.266 -11.68 1 96.75 72 HIS B C 1
ATOM 1347 O O . HIS B 1 72 ? -10.727 -11.453 -11.508 1 96.75 72 HIS B O 1
ATOM 1353 N N . ARG B 1 73 ? -10.938 -9.672 -12.859 1 98.19 73 ARG B N 1
ATOM 1354 C CA . ARG B 1 73 ? -10.414 -10.406 -14.008 1 98.19 73 ARG B CA 1
ATOM 1355 C C . ARG B 1 73 ? -8.984 -10.875 -13.75 1 98.19 73 ARG B C 1
ATOM 1357 O O . ARG B 1 73 ? -8.633 -12.008 -14.062 1 98.19 73 ARG B O 1
ATOM 1364 N N . HIS B 1 74 ? -8.156 -10 -13.195 1 98.56 74 HIS B N 1
ATOM 1365 C CA . HIS B 1 74 ? -6.785 -10.32 -12.836 1 98.56 74 HIS B CA 1
ATOM 1366 C C . HIS B 1 74 ? -6.727 -11.562 -11.945 1 98.56 74 HIS B C 1
ATOM 1368 O O . HIS B 1 74 ? -5.922 -12.469 -12.18 1 98.56 74 HIS B O 1
ATOM 1374 N N . LEU B 1 75 ? -7.59 -11.656 -10.953 1 97.44 75 LEU B N 1
ATOM 1375 C CA . LEU B 1 75 ? -7.562 -12.719 -9.961 1 97.44 75 LEU B CA 1
ATOM 1376 C C . LEU B 1 75 ? -7.957 -14.055 -10.586 1 97.44 75 LEU B C 1
ATOM 1378 O O . LEU B 1 75 ? -7.602 -15.117 -10.062 1 97.44 75 LEU B O 1
ATOM 1382 N N . GLU B 1 76 ? -8.594 -13.977 -11.734 1 97.56 76 GLU B N 1
ATOM 1383 C CA . GLU B 1 76 ? -9.141 -15.18 -12.344 1 97.56 76 GLU B CA 1
ATOM 1384 C C . GLU B 1 76 ? -8.266 -15.656 -13.508 1 97.56 76 GLU B C 1
ATOM 1386 O O . GLU B 1 76 ? -8.555 -16.688 -14.125 1 97.56 76 GLU B O 1
ATOM 1391 N N . THR B 1 77 ? -7.258 -14.969 -13.812 1 98.56 77 THR B N 1
ATOM 1392 C CA . THR B 1 77 ? -6.426 -15.32 -14.953 1 98.56 77 THR B CA 1
ATOM 1393 C C . THR B 1 77 ? -5.703 -16.641 -14.703 1 98.56 77 THR B C 1
ATOM 1395 O O . THR B 1 77 ? -5.5 -17.047 -13.555 1 98.56 77 THR B O 1
ATOM 1398 N N . ALA B 1 78 ? -5.227 -17.297 -15.773 1 98.56 78 ALA B N 1
ATOM 1399 C CA . ALA B 1 78 ? -4.488 -18.562 -15.703 1 98.56 78 ALA B CA 1
ATOM 1400 C C . ALA B 1 78 ? -3.137 -18.359 -15.023 1 98.56 78 ALA B C 1
ATOM 1402 O O . ALA B 1 78 ? -2.68 -19.234 -14.273 1 98.56 78 ALA B O 1
ATOM 1403 N N . HIS B 1 79 ? -2.496 -17.25 -15.305 1 98.62 79 HIS B N 1
ATOM 1404 C CA . HIS B 1 79 ? -1.175 -17.047 -14.719 1 98.62 79 HIS B CA 1
ATOM 1405 C C . HIS B 1 79 ? -1.27 -16.812 -13.211 1 98.62 79 HIS B C 1
ATOM 1407 O O . HIS B 1 79 ? -0.372 -17.203 -12.461 1 98.62 79 HIS B O 1
ATOM 1413 N N . MET B 1 80 ? -2.348 -16.188 -12.734 1 98.44 80 MET B N 1
ATOM 1414 C CA . MET B 1 80 ? -2.512 -16.047 -11.289 1 98.44 80 MET B CA 1
ATOM 1415 C C . MET B 1 80 ? -2.82 -17.406 -10.641 1 98.44 80 MET B C 1
ATOM 1417 O O . MET B 1 80 ? -2.363 -17.688 -9.531 1 98.44 80 MET B O 1
ATOM 1421 N N . GLN B 1 81 ? -3.604 -18.25 -11.297 1 97.88 81 GLN B N 1
ATOM 1422 C CA . GLN B 1 81 ? -3.848 -19.594 -10.789 1 97.88 81 GLN B CA 1
ATOM 1423 C C . GLN B 1 81 ? -2.547 -20.391 -10.688 1 97.88 81 GLN B C 1
ATOM 1425 O O . GLN B 1 81 ? -2.316 -21.078 -9.695 1 97.88 81 GLN B O 1
ATOM 1430 N N . GLU B 1 82 ? -1.737 -20.281 -11.68 1 97.88 82 GLU B N 1
ATOM 1431 C CA . GLU B 1 82 ? -0.437 -20.938 -11.656 1 97.88 82 GLU B CA 1
ATOM 1432 C C . GLU B 1 82 ? 0.434 -20.406 -10.523 1 97.88 82 GLU B C 1
ATOM 1434 O O . GLU B 1 82 ? 1.088 -21.188 -9.82 1 97.88 82 GLU B O 1
ATOM 1439 N N . PHE B 1 83 ? 0.479 -19.094 -10.344 1 98.25 83 PHE B N 1
ATOM 1440 C CA . PHE B 1 83 ? 1.203 -18.469 -9.234 1 98.25 83 PHE B CA 1
ATOM 1441 C C . PHE B 1 83 ? 0.755 -19.062 -7.902 1 98.25 83 PHE B C 1
ATOM 1443 O O . PHE B 1 83 ? 1.586 -19.453 -7.082 1 98.25 83 PHE B O 1
ATOM 1450 N N . HIS B 1 84 ? -0.549 -19.094 -7.715 1 97.25 84 HIS B N 1
ATOM 1451 C CA . HIS B 1 84 ? -1.092 -19.594 -6.453 1 97.25 84 HIS B CA 1
ATOM 1452 C C . HIS B 1 84 ? -0.679 -21.031 -6.215 1 97.25 84 HIS B C 1
ATOM 1454 O O . HIS B 1 84 ? -0.386 -21.422 -5.082 1 97.25 84 HIS B O 1
ATOM 1460 N N . ARG B 1 85 ? -0.653 -21.844 -7.238 1 97 85 ARG B N 1
ATOM 1461 C CA . ARG B 1 85 ? -0.206 -23.219 -7.113 1 97 85 ARG B CA 1
ATOM 1462 C C . ARG B 1 85 ? 1.262 -23.297 -6.699 1 97 85 ARG B C 1
ATOM 1464 O O . ARG B 1 85 ? 1.646 -24.125 -5.883 1 97 85 ARG B O 1
ATOM 1471 N N . GLN B 1 86 ? 2.062 -22.438 -7.246 1 96.88 86 GLN B N 1
ATOM 1472 C CA . GLN B 1 86 ? 3.5 -22.422 -6.996 1 96.88 86 GLN B CA 1
ATOM 1473 C C . GLN B 1 86 ? 3.803 -22.078 -5.543 1 96.88 86 GLN B C 1
ATOM 1475 O O . GLN B 1 86 ? 4.816 -22.516 -4.992 1 96.88 86 GLN B O 1
ATOM 1480 N N . VAL B 1 87 ? 2.934 -21.328 -4.957 1 97.25 87 VAL B N 1
ATOM 1481 C CA . VAL B 1 87 ? 3.281 -20.797 -3.639 1 97.25 87 VAL B CA 1
ATOM 1482 C C . VAL B 1 87 ? 2.312 -21.359 -2.596 1 97.25 87 VAL B C 1
ATOM 1484 O O . VAL B 1 87 ? 2.252 -20.859 -1.47 1 97.25 87 VAL B O 1
ATOM 1487 N N . GLU B 1 88 ? 1.588 -22.281 -3.02 1 93.75 88 GLU B N 1
ATOM 1488 C CA . GLU B 1 88 ? 0.62 -22.906 -2.121 1 93.75 88 GLU B CA 1
ATOM 1489 C C . GLU B 1 88 ? 1.302 -23.469 -0.878 1 93.75 88 GLU B C 1
ATOM 1491 O O . GLU B 1 88 ? 2.344 -24.109 -0.976 1 93.75 88 GLU B O 1
ATOM 1496 N N . GLY B 1 89 ? 0.833 -23.141 0.304 1 96.44 89 GLY B N 1
ATOM 1497 C CA . GLY B 1 89 ? 1.295 -23.75 1.543 1 96.44 89 GLY B CA 1
ATOM 1498 C C . GLY B 1 89 ? 2.432 -22.984 2.193 1 96.44 89 GLY B C 1
ATOM 1499 O O . GLY B 1 89 ? 2.789 -23.25 3.344 1 96.44 89 GLY B O 1
ATOM 1500 N N . VAL B 1 90 ? 2.988 -22.047 1.493 1 97.62 90 VAL B N 1
ATOM 1501 C CA . VAL B 1 90 ? 4.156 -21.391 2.078 1 97.62 90 VAL B CA 1
ATOM 1502 C C . VAL B 1 90 ? 3.805 -19.953 2.479 1 97.62 90 VAL B C 1
ATOM 1504 O O . VAL B 1 90 ? 4.547 -19.312 3.223 1 97.62 90 VAL B O 1
ATOM 1507 N N . ILE B 1 91 ? 2.75 -19.406 1.939 1 97.81 91 ILE B N 1
ATOM 1508 C CA . ILE B 1 91 ? 2.215 -18.156 2.455 1 97.81 91 ILE B CA 1
ATOM 1509 C C . ILE B 1 91 ? 1.396 -18.422 3.715 1 97.81 91 ILE B C 1
ATOM 1511 O O . ILE B 1 91 ? 0.376 -19.109 3.666 1 97.81 91 ILE B O 1
ATOM 1515 N N . VAL B 1 92 ? 1.839 -17.906 4.762 1 97.12 92 VAL B N 1
ATOM 1516 C CA . VAL B 1 92 ? 1.262 -18.25 6.059 1 97.12 92 VAL B CA 1
ATOM 1517 C C . VAL B 1 92 ? 0.124 -17.281 6.383 1 97.12 92 VAL B C 1
ATOM 1519 O O . VAL B 1 92 ? -0.824 -17.641 7.086 1 97.12 92 VAL B O 1
ATOM 1522 N N . GLU B 1 93 ? 0.182 -16.094 5.965 1 96.56 93 GLU B N 1
ATOM 1523 C CA . GLU B 1 93 ? -0.86 -15.078 6.117 1 96.56 93 GLU B CA 1
ATOM 1524 C C . GLU B 1 93 ? -0.94 -14.18 4.883 1 96.56 93 GLU B C 1
ATOM 1526 O O . GLU B 1 93 ? 0.088 -13.805 4.316 1 96.56 93 GLU B O 1
ATOM 1531 N N . ARG B 1 94 ? -2.129 -13.875 4.453 1 96.25 94 ARG B N 1
ATOM 1532 C CA . ARG B 1 94 ? -2.396 -12.953 3.354 1 96.25 94 ARG B CA 1
ATOM 1533 C C . ARG B 1 94 ? -3.387 -11.875 3.773 1 96.25 94 ARG B C 1
ATOM 1535 O O . ARG B 1 94 ? -4.469 -12.18 4.277 1 96.25 94 ARG B O 1
ATOM 1542 N N . ASP B 1 95 ? -2.996 -10.664 3.738 1 96.5 95 ASP B N 1
ATOM 1543 C CA . ASP B 1 95 ? -3.859 -9.516 3.992 1 96.5 95 ASP B CA 1
ATOM 1544 C C . ASP B 1 95 ? -3.961 -8.617 2.76 1 96.5 95 ASP B C 1
ATOM 1546 O O . ASP B 1 95 ? -2.994 -7.945 2.395 1 96.5 95 ASP B O 1
ATOM 1550 N N . VAL B 1 96 ? -5.102 -8.617 2.113 1 97.38 96 VAL B N 1
ATOM 1551 C CA . VAL B 1 96 ? -5.312 -7.824 0.908 1 97.38 96 VAL B CA 1
ATOM 1552 C C . VAL B 1 96 ? -6.312 -6.707 1.194 1 97.38 96 VAL B C 1
ATOM 1554 O O . VAL B 1 96 ? -7.473 -6.973 1.525 1 97.38 96 VAL B O 1
ATOM 1557 N N . ARG B 1 97 ? -5.898 -5.52 1.07 1 98 97 ARG B N 1
ATOM 1558 C CA . ARG B 1 97 ? -6.734 -4.352 1.324 1 98 97 ARG B CA 1
ATOM 1559 C C . ARG B 1 97 ? -7.09 -3.639 0.024 1 98 97 ARG B C 1
ATOM 1561 O O . ARG B 1 97 ? -6.207 -3.213 -0.721 1 98 97 ARG B O 1
ATOM 1568 N N . LEU B 1 98 ? -8.359 -3.578 -0.258 1 98.12 98 LEU B N 1
ATOM 1569 C CA . LEU B 1 98 ? -8.859 -2.732 -1.339 1 98.12 98 LEU B CA 1
ATOM 1570 C C . LEU B 1 98 ? -9.086 -1.306 -0.853 1 98.12 98 LEU B C 1
ATOM 1572 O O . LEU B 1 98 ? -9.797 -1.086 0.131 1 98.12 98 LEU B O 1
ATOM 1576 N N . LEU B 1 99 ? -8.461 -0.37 -1.482 1 98.38 99 LEU B N 1
ATOM 1577 C CA . LEU B 1 99 ? -8.398 1.007 -1.004 1 98.38 99 LEU B CA 1
ATOM 1578 C C . LEU B 1 99 ? -8.961 1.971 -2.043 1 98.38 99 LEU B C 1
ATOM 1580 O O . LEU B 1 99 ? -8.508 1.987 -3.189 1 98.38 99 LEU B O 1
ATOM 1584 N N . ASP B 1 100 ? -9.93 2.771 -1.678 1 97.5 100 ASP B N 1
ATOM 1585 C CA . ASP B 1 100 ? -10.547 3.766 -2.551 1 97.5 100 ASP B CA 1
ATOM 1586 C C . ASP B 1 100 ? -9.906 5.137 -2.357 1 97.5 100 ASP B C 1
ATOM 1588 O O . ASP B 1 100 ? -10.016 5.734 -1.285 1 97.5 100 ASP B O 1
ATOM 1592 N N . PRO B 1 101 ? -9.25 5.645 -3.377 1 98.06 101 PRO B N 1
ATOM 1593 C CA . PRO B 1 101 ? -8.695 6.992 -3.236 1 98.06 101 PRO B CA 1
ATOM 1594 C C . PRO B 1 101 ? -9.766 8.039 -2.943 1 98.06 101 PRO B C 1
ATOM 1596 O O . PRO B 1 101 ? -10.875 7.969 -3.482 1 98.06 101 PRO B O 1
ATOM 1599 N N . GLN B 1 102 ? -9.406 8.953 -2 1 96.69 102 GLN B N 1
ATOM 1600 C CA . GLN B 1 102 ? -10.336 9.992 -1.57 1 96.69 102 GLN B CA 1
ATOM 1601 C C . GLN B 1 102 ? -9.914 11.359 -2.107 1 96.69 102 GLN B C 1
ATOM 1603 O O . GLN B 1 102 ? -10.422 12.391 -1.663 1 96.69 102 GLN B O 1
ATOM 1608 N N . ALA B 1 103 ? -9.281 11.492 -3.332 1 81.12 103 ALA B N 1
ATOM 1609 C CA . ALA B 1 103 ? -8.859 12.766 -3.908 1 81.12 103 ALA B CA 1
ATOM 1610 C C . ALA B 1 103 ? -10.055 13.688 -4.133 1 81.12 103 ALA B C 1
ATOM 1612 O O . ALA B 1 103 ? -11.188 13.227 -4.277 1 81.12 103 ALA B O 1
#

Nearest PDB structures (foldseek):
  1r6y-assembly1_A  TM=9.141E-01  e=2.879E-11  Escherichia coli
  8oz4-assembly1_A  TM=7.440E-01  e=1.095E-04  Populus tremula
  3hfk-assembly1_A  TM=6.446E-01  e=1.992E-05  Ps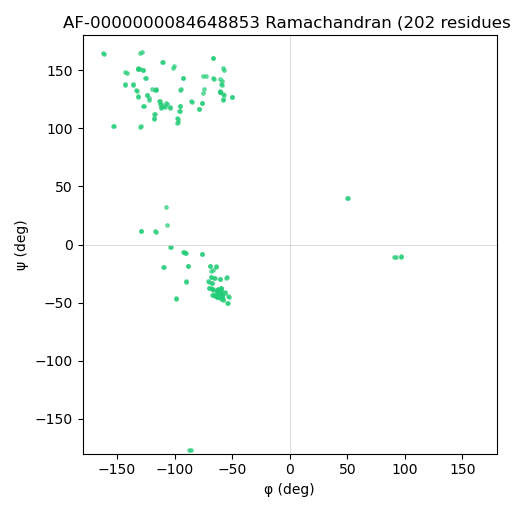eudomonas reinekei
  5xzq-assembly2_D  TM=6.484E-01  e=4.124E-04  Passiflora edulis
  2ifx-assembly1_A  TM=6.225E-01  e=9.369E-04  Cupriavidus necator